Protein AF-A0A834F8J8-F1 (afdb_monomer)

Foldseek 3Di:
DDDDDDDDDDDDDDDDDDDDDDDDDDDDDPPPVVVVVVVPPDDPPPPDPQDLVNVLVVLLVVLLVLLVVLLVVLVVLCVVVVPDPQDDDDDDALQALQSLLQVLLVLLLLLDDPPDPSSVVSSVSSVVSSVSSVVSCVSLVHDHDDRDDRDPDDDPDVVVSVSNSSSNSNVVSVSCNVVSVRHNDD

Structure (mmCIF, N/CA/C/O backbone):
data_AF-A0A834F8J8-F1
#
_entry.id   AF-A0A834F8J8-F1
#
loop_
_atom_site.group_PDB
_atom_site.id
_atom_site.type_symbol
_atom_site.label_atom_id
_atom_site.label_alt_id
_atom_site.label_comp_id
_atom_site.label_asym_id
_atom_site.label_entity_id
_atom_site.label_seq_id
_atom_site.pdbx_PDB_ins_code
_atom_site.Cartn_x
_atom_site.Cartn_y
_atom_site.Cartn_z
_atom_site.occupancy
_atom_site.B_iso_or_equiv
_atom_site.auth_seq_id
_atom_site.auth_comp_id
_atom_site.auth_asym_id
_atom_site.auth_atom_id
_atom_site.pdbx_PDB_model_num
ATOM 1 N N . MET A 1 1 ? 32.643 17.418 -18.764 1.00 41.38 1 MET A N 1
ATOM 2 C CA . MET A 1 1 ? 33.811 17.772 -17.926 1.00 41.38 1 MET A CA 1
ATOM 3 C C . MET A 1 1 ? 33.550 19.134 -17.304 1.00 41.38 1 MET A C 1
ATOM 5 O O . MET A 1 1 ? 33.048 19.992 -18.016 1.00 41.38 1 MET A O 1
ATOM 9 N N . ASN A 1 2 ? 33.903 19.286 -16.020 1.00 36.97 2 ASN A N 1
ATOM 10 C CA . ASN A 1 2 ? 33.806 20.484 -15.159 1.00 36.97 2 ASN A CA 1
ATOM 11 C C . ASN A 1 2 ? 32.378 20.761 -14.628 1.00 36.97 2 ASN A C 1
ATOM 13 O O . ASN A 1 2 ? 31.442 20.817 -15.408 1.00 36.97 2 ASN A O 1
ATOM 17 N N . GLY A 1 3 ? 32.102 20.930 -13.333 1.00 32.84 3 GLY A N 1
ATOM 18 C CA . GLY A 1 3 ? 32.946 20.940 -12.143 1.00 32.84 3 GLY A CA 1
ATOM 19 C C . GLY A 1 3 ? 32.075 20.920 -10.875 1.00 32.84 3 GLY A C 1
ATOM 20 O O . GLY A 1 3 ? 30.973 21.467 -10.861 1.00 32.84 3 GLY A O 1
ATOM 21 N N . CYS A 1 4 ? 32.563 20.275 -9.813 1.00 33.56 4 CYS A N 1
ATOM 22 C CA . CYS A 1 4 ? 31.960 20.335 -8.483 1.00 33.56 4 CYS A CA 1
ATOM 23 C C . CYS A 1 4 ? 32.336 21.666 -7.819 1.00 33.56 4 CYS A C 1
ATOM 25 O O . CYS A 1 4 ? 33.507 21.914 -7.541 1.00 33.56 4 CYS A O 1
ATOM 27 N N . ARG A 1 5 ? 31.342 22.515 -7.546 1.00 35.97 5 ARG A N 1
ATOM 28 C CA . ARG A 1 5 ? 31.485 23.700 -6.695 1.00 35.97 5 ARG A CA 1
ATOM 29 C C . ARG A 1 5 ? 31.091 23.301 -5.272 1.00 35.97 5 ARG A C 1
ATOM 31 O O . ARG A 1 5 ? 29.907 23.189 -4.976 1.00 35.97 5 ARG A O 1
ATOM 38 N N . SER A 1 6 ? 32.078 23.037 -4.418 1.00 38.62 6 SER A N 1
ATOM 39 C CA . SER A 1 6 ? 31.850 22.822 -2.985 1.00 38.62 6 SER A CA 1
ATOM 40 C C . SER A 1 6 ? 31.696 24.178 -2.301 1.00 38.62 6 SER A C 1
ATOM 42 O O . SER A 1 6 ? 32.585 25.023 -2.397 1.00 38.62 6 SER A O 1
ATOM 44 N N . ASN A 1 7 ? 30.555 24.392 -1.650 1.00 34.28 7 ASN A N 1
ATOM 45 C CA . ASN A 1 7 ? 30.292 25.553 -0.810 1.00 34.28 7 ASN A CA 1
ATOM 46 C C . ASN A 1 7 ? 30.616 25.157 0.636 1.00 34.28 7 ASN A C 1
ATOM 48 O O . ASN A 1 7 ? 29.947 24.289 1.192 1.00 34.28 7 ASN A O 1
ATOM 52 N N . SER A 1 8 ? 31.650 25.759 1.221 1.00 38.97 8 SER A N 1
ATOM 53 C CA . SER A 1 8 ? 32.094 25.472 2.587 1.00 38.97 8 SER A CA 1
ATOM 54 C C . SER A 1 8 ? 32.231 26.782 3.359 1.00 38.97 8 SER A C 1
ATOM 56 O O . SER A 1 8 ? 33.264 27.437 3.271 1.00 38.97 8 SER A O 1
ATOM 58 N N . GLN A 1 9 ? 31.206 27.162 4.124 1.00 33.72 9 GLN A N 1
ATOM 59 C CA . GLN A 1 9 ? 31.333 28.128 5.221 1.00 33.72 9 GLN A CA 1
ATOM 60 C C . GLN A 1 9 ? 30.439 27.706 6.398 1.00 33.72 9 GLN A C 1
ATOM 62 O O . GLN A 1 9 ? 29.239 27.948 6.414 1.00 33.72 9 GLN A O 1
ATOM 67 N N . GLY A 1 10 ? 31.067 27.077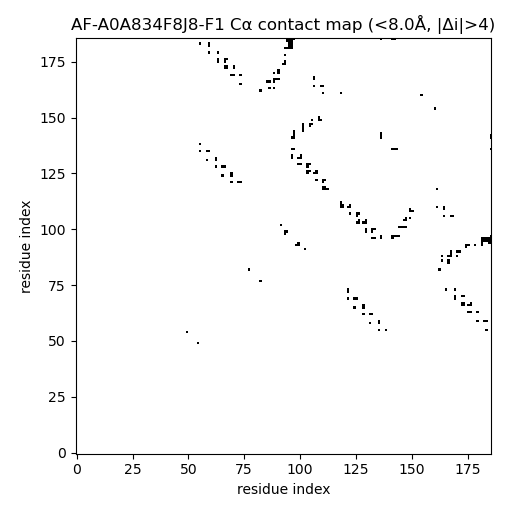 7.389 1.00 33.47 10 GLY A N 1
ATOM 68 C CA . GLY A 1 10 ? 30.689 27.095 8.803 1.00 33.47 10 GLY A CA 1
ATOM 69 C C . GLY A 1 10 ? 32.020 27.196 9.548 1.00 33.47 10 GLY A C 1
ATOM 70 O O . GLY A 1 10 ? 32.865 26.321 9.401 1.00 33.47 10 GLY A O 1
ATOM 71 N N . LEU A 1 11 ? 32.416 28.388 9.991 1.00 32.25 11 LEU A N 1
ATOM 72 C CA . LEU A 1 11 ? 32.152 28.927 11.326 1.00 32.25 11 LEU A CA 1
ATOM 73 C C . LEU A 1 11 ? 32.458 27.902 12.423 1.00 32.25 11 LEU A C 1
ATOM 75 O O . LEU A 1 11 ? 31.640 27.028 12.679 1.00 32.25 11 LEU A O 1
ATOM 79 N N . LEU A 1 12 ? 33.617 28.059 13.066 1.00 38.62 12 LEU A N 1
ATOM 80 C CA . LEU A 1 12 ? 33.772 28.058 14.522 1.00 38.62 12 LEU A CA 1
ATOM 81 C C . LEU A 1 12 ? 35.173 28.586 14.871 1.00 38.62 12 LEU A C 1
ATOM 83 O O . LEU A 1 12 ? 36.193 28.057 14.432 1.00 38.62 12 LEU A O 1
ATOM 87 N N . GLU A 1 13 ? 35.184 29.680 15.632 1.00 33.41 13 GLU A N 1
ATOM 88 C CA . GLU A 1 13 ? 36.352 30.236 16.307 1.00 33.41 13 GLU A CA 1
ATOM 89 C C . GLU A 1 13 ? 36.924 29.248 17.334 1.00 33.41 13 GLU A C 1
ATOM 91 O O . GLU A 1 13 ? 36.186 28.524 18.001 1.00 33.41 13 GLU A O 1
ATOM 96 N N . GLY A 1 14 ? 38.246 29.280 17.517 1.00 34.41 14 GLY A N 1
ATOM 97 C CA . GLY A 1 14 ? 38.959 28.442 18.481 1.00 34.41 14 GLY A CA 1
ATOM 98 C C . GLY A 1 14 ? 40.339 29.003 18.813 1.00 34.41 14 GLY A C 1
ATOM 99 O O . GLY A 1 14 ? 41.351 28.601 18.257 1.00 34.41 14 GLY A O 1
ATOM 100 N N . LYS A 1 15 ? 40.335 29.979 19.714 1.00 31.88 15 LYS A N 1
ATOM 101 C CA . LYS A 1 15 ? 41.434 30.729 20.341 1.00 31.88 15 LYS A CA 1
ATOM 102 C C . LYS A 1 15 ? 42.474 29.834 21.059 1.00 31.88 15 LYS A C 1
ATOM 104 O O . LYS A 1 15 ? 42.073 29.040 21.900 1.00 31.88 15 LYS A O 1
ATOM 109 N N . LYS A 1 16 ? 43.780 30.078 20.849 1.00 35.44 16 LYS A N 1
ATOM 110 C CA . LYS A 1 16 ? 44.797 30.511 21.854 1.00 35.44 16 LYS A CA 1
ATOM 111 C C . LYS A 1 16 ? 46.228 30.018 21.568 1.00 35.44 16 LYS A C 1
ATOM 113 O O . LYS A 1 16 ? 46.485 28.827 21.507 1.00 35.44 16 LYS A O 1
ATOM 118 N N . GLU A 1 17 ? 47.106 31.022 21.506 1.00 32.53 17 GLU A N 1
ATOM 119 C CA . GLU A 1 17 ? 48.420 31.178 22.157 1.00 32.53 17 GLU A CA 1
ATOM 120 C C . GLU A 1 17 ? 49.472 30.064 22.084 1.00 32.53 17 GLU A C 1
ATOM 122 O O . GLU A 1 17 ? 49.287 28.938 22.531 1.00 32.53 17 GLU A O 1
ATOM 127 N N . GLY A 1 18 ? 50.642 30.458 21.572 1.00 34.44 18 GLY A N 1
ATOM 128 C CA . GLY A 1 18 ? 51.819 29.614 21.448 1.00 34.44 18 GLY A CA 1
ATOM 129 C C . GLY A 1 18 ? 52.683 29.526 22.700 1.00 34.44 18 GLY A C 1
ATOM 130 O O . GLY A 1 18 ? 52.410 30.169 23.712 1.00 34.44 18 GLY A O 1
ATOM 131 N N . LYS A 1 19 ? 53.764 28.748 22.569 1.00 33.03 19 LYS A N 1
ATOM 132 C CA . LYS A 1 19 ? 55.043 28.908 23.271 1.00 33.03 19 LYS A CA 1
ATOM 133 C C . LYS A 1 19 ? 56.101 27.928 22.740 1.00 33.03 19 LYS A C 1
ATOM 135 O O . LYS A 1 19 ? 55.809 26.771 22.467 1.00 33.03 19 LYS A O 1
ATOM 140 N N . ASP A 1 20 ? 57.311 28.475 22.642 1.00 32.84 20 ASP A N 1
ATOM 141 C CA . ASP A 1 20 ? 58.629 27.873 22.880 1.00 32.84 20 ASP A CA 1
ATOM 142 C C . ASP A 1 20 ? 59.293 26.930 21.853 1.00 32.84 20 ASP A C 1
ATOM 144 O O . ASP A 1 20 ? 59.173 25.712 21.836 1.00 32.84 20 ASP A O 1
ATOM 148 N N . ALA A 1 21 ? 60.088 27.598 21.012 1.00 35.81 21 ALA A N 1
ATOM 149 C CA . ALA A 1 21 ? 61.495 27.371 20.671 1.00 35.81 21 ALA A CA 1
ATOM 150 C C . ALA A 1 21 ? 62.234 26.062 21.061 1.00 35.81 21 ALA A C 1
ATOM 152 O O . ALA A 1 21 ? 62.458 25.768 22.228 1.00 35.81 21 ALA A O 1
ATOM 153 N N . ARG A 1 22 ? 62.873 25.518 20.008 1.00 33.97 22 ARG A N 1
ATOM 154 C CA . ARG A 1 22 ? 64.249 24.971 19.896 1.00 33.97 22 ARG A CA 1
ATOM 155 C C . ARG A 1 22 ? 64.621 23.710 20.687 1.00 33.97 22 ARG A C 1
ATOM 157 O O . ARG A 1 22 ? 64.835 23.790 21.882 1.00 33.97 22 ARG A O 1
ATOM 164 N N . PHE A 1 23 ? 65.001 22.653 19.958 1.00 35.34 23 PHE A N 1
ATOM 165 C CA . PHE A 1 23 ? 66.260 21.928 20.202 1.00 35.34 23 PHE A CA 1
ATOM 166 C C . PHE A 1 23 ? 66.814 21.322 18.897 1.00 35.34 23 PHE A C 1
ATOM 168 O O . PHE A 1 23 ? 66.074 20.754 18.097 1.00 35.34 23 PHE A O 1
ATOM 175 N N . LEU A 1 24 ? 68.119 21.521 18.679 1.00 36.72 24 LEU A N 1
ATOM 176 C CA . LEU A 1 24 ? 68.923 20.952 17.595 1.00 36.72 24 LEU A CA 1
ATOM 177 C C . LEU A 1 24 ? 69.015 19.423 17.717 1.00 36.72 24 LEU A C 1
ATOM 179 O O . LEU A 1 24 ? 69.163 18.907 18.821 1.00 36.72 24 LEU A O 1
ATOM 183 N N . GLY A 1 25 ? 69.090 18.730 16.579 1.00 33.78 25 GLY A N 1
ATOM 184 C CA . GLY A 1 25 ? 69.546 17.343 16.524 1.00 33.78 25 GLY A CA 1
ATOM 185 C C . GLY A 1 25 ? 69.626 16.810 15.095 1.00 33.78 25 GLY A C 1
ATOM 186 O O . GLY A 1 25 ? 68.601 16.507 14.495 1.00 33.78 25 GLY A O 1
ATOM 187 N N . SER A 1 26 ? 70.854 16.718 14.574 1.00 36.03 26 SER A N 1
ATOM 188 C CA . SER A 1 26 ? 71.302 15.803 13.504 1.00 36.03 26 SER A CA 1
ATOM 189 C C . SER A 1 26 ? 70.575 14.447 13.631 1.00 36.03 26 SER A C 1
ATOM 191 O O . SER A 1 26 ? 70.354 13.992 14.743 1.00 36.03 26 SER A O 1
ATOM 193 N N . GLU A 1 27 ? 70.151 13.709 12.611 1.00 42.12 27 GL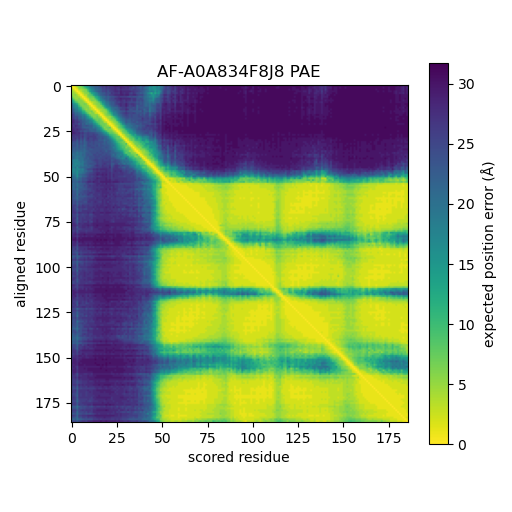U A N 1
ATOM 194 C CA . GLU A 1 27 ? 70.894 13.300 11.432 1.00 42.12 27 GLU A CA 1
ATOM 195 C C . GLU A 1 27 ? 69.934 12.458 10.567 1.00 42.12 27 GLU A C 1
ATOM 197 O O . GLU A 1 27 ? 69.200 11.615 11.080 1.00 42.12 27 GLU A O 1
ATOM 202 N N . LYS A 1 28 ? 69.911 12.730 9.259 1.00 52.12 28 LYS A N 1
ATOM 203 C CA . LYS A 1 28 ? 69.567 11.828 8.143 1.00 52.12 28 LYS A CA 1
ATOM 204 C C . LYS A 1 28 ? 68.853 10.512 8.520 1.00 52.12 28 LYS A C 1
ATOM 206 O O . LYS A 1 28 ? 69.531 9.524 8.746 1.00 52.12 28 LYS A O 1
ATOM 211 N N . ASN A 1 29 ? 67.515 10.485 8.520 1.00 49.78 29 ASN A N 1
ATOM 212 C CA . ASN A 1 29 ? 66.692 9.298 8.173 1.00 49.78 29 ASN A CA 1
ATOM 213 C C . ASN A 1 29 ? 65.171 9.590 8.149 1.00 49.78 29 ASN A C 1
ATOM 215 O O . ASN A 1 29 ? 64.340 8.713 8.362 1.00 49.78 29 ASN A O 1
ATOM 219 N N . GLY A 1 30 ? 64.775 10.833 7.861 1.00 43.94 30 GLY A N 1
ATOM 220 C CA . GLY A 1 30 ? 63.371 11.272 7.887 1.00 43.94 30 GLY A CA 1
ATOM 221 C C . GLY A 1 30 ? 62.646 11.259 6.538 1.00 43.94 30 GLY A C 1
ATOM 222 O O . GLY A 1 30 ? 61.586 11.867 6.432 1.00 43.94 30 GLY A O 1
ATOM 223 N N . MET A 1 31 ? 63.209 10.645 5.490 1.00 49.22 31 MET A N 1
ATOM 224 C CA . MET A 1 31 ? 62.650 10.764 4.130 1.00 49.22 31 MET A CA 1
ATOM 225 C C . MET A 1 31 ? 61.823 9.553 3.674 1.00 49.22 31 MET A C 1
ATOM 227 O O . MET A 1 31 ? 61.073 9.660 2.711 1.00 49.22 31 MET A O 1
ATOM 231 N N . LEU A 1 32 ? 61.912 8.415 4.371 1.00 47.88 32 LEU A N 1
ATOM 232 C CA . LEU A 1 32 ? 61.160 7.203 4.014 1.00 47.88 32 LEU A CA 1
ATOM 233 C C . LEU A 1 32 ? 59.817 7.073 4.750 1.00 47.88 32 LEU A C 1
ATOM 235 O O . LEU A 1 32 ? 58.891 6.469 4.218 1.00 47.88 32 LEU A O 1
ATOM 239 N N . LEU A 1 33 ? 59.670 7.673 5.938 1.00 46.00 33 LEU A N 1
ATOM 240 C CA . LEU A 1 33 ? 58.453 7.520 6.749 1.00 46.00 33 LEU A CA 1
ATOM 241 C C . LEU A 1 33 ? 57.304 8.450 6.314 1.00 46.00 33 LEU A C 1
ATOM 243 O O . LEU A 1 33 ? 56.135 8.144 6.532 1.00 46.00 33 LEU A O 1
ATOM 247 N N . THR A 1 34 ? 57.616 9.566 5.653 1.00 45.34 34 THR A N 1
ATOM 248 C CA . THR A 1 34 ? 56.629 10.546 5.171 1.00 45.34 34 THR A CA 1
ATOM 249 C C . THR A 1 34 ? 55.954 10.136 3.862 1.00 45.34 34 THR A C 1
ATOM 251 O O . THR A 1 34 ? 54.811 10.526 3.627 1.00 45.34 34 THR A O 1
ATOM 254 N N . LEU A 1 35 ? 56.593 9.297 3.035 1.00 48.28 35 LEU A N 1
ATOM 255 C CA . LEU A 1 35 ? 55.991 8.828 1.779 1.00 48.28 35 LEU A CA 1
ATOM 256 C C . LEU A 1 35 ? 54.873 7.794 1.999 1.00 48.28 35 LEU A C 1
ATOM 258 O O . LEU A 1 35 ? 53.897 7.760 1.248 1.00 48.28 35 LEU A O 1
ATOM 262 N N . VAL A 1 36 ? 54.983 6.970 3.045 1.00 51.62 36 VAL A N 1
ATOM 263 C CA . VAL A 1 36 ? 54.002 5.907 3.322 1.00 51.62 36 VAL A CA 1
ATOM 264 C C . VAL A 1 36 ? 52.685 6.488 3.857 1.00 51.62 36 VAL A C 1
ATOM 266 O O . VAL A 1 36 ? 51.615 5.980 3.529 1.00 51.62 36 VAL A O 1
ATOM 269 N N . TYR A 1 37 ? 52.725 7.606 4.590 1.00 48.72 37 TYR A N 1
ATOM 270 C CA . TYR A 1 37 ? 51.516 8.232 5.146 1.00 48.72 37 TYR A CA 1
ATOM 271 C C . TYR A 1 37 ? 50.716 9.038 4.107 1.00 48.72 37 TYR A C 1
ATOM 273 O O . TYR A 1 37 ? 49.487 9.078 4.154 1.00 48.72 37 TYR A O 1
ATOM 281 N N . ALA A 1 38 ? 51.394 9.629 3.118 1.00 49.12 38 ALA A N 1
ATOM 282 C CA . ALA A 1 38 ? 50.745 10.406 2.057 1.00 49.12 38 ALA A CA 1
ATOM 283 C C . ALA A 1 38 ? 49.943 9.542 1.064 1.00 49.12 38 ALA A C 1
ATOM 285 O O . ALA A 1 38 ? 49.073 10.055 0.363 1.00 49.12 38 ALA A O 1
ATOM 286 N N . SER A 1 39 ? 50.186 8.229 1.034 1.00 49.91 39 SER A N 1
ATOM 287 C CA . SER A 1 39 ? 49.486 7.300 0.135 1.00 49.91 39 SER A CA 1
ATOM 288 C C . SER A 1 39 ? 48.123 6.842 0.677 1.00 49.91 39 SER A C 1
ATOM 290 O O . SER A 1 39 ? 47.294 6.358 -0.087 1.00 49.91 39 SER A O 1
ATOM 292 N N . PHE A 1 40 ? 47.856 7.016 1.979 1.00 49.09 40 PHE A N 1
ATOM 293 C CA . PHE A 1 40 ? 46.617 6.549 2.620 1.00 49.09 40 PHE A CA 1
ATOM 294 C C . PHE A 1 40 ? 45.475 7.579 2.643 1.00 49.09 40 PHE A C 1
ATOM 296 O O . PHE A 1 40 ? 44.354 7.228 2.999 1.00 49.09 40 PHE A O 1
ATOM 303 N N . LEU A 1 41 ? 45.720 8.833 2.243 1.00 55.81 41 LEU A N 1
ATOM 304 C CA . LEU A 1 41 ? 44.716 9.909 2.304 1.00 55.81 41 LEU A CA 1
ATOM 305 C C . LEU A 1 41 ? 44.116 10.305 0.948 1.00 55.81 41 LEU A C 1
ATOM 307 O O . LEU A 1 41 ? 43.373 11.280 0.869 1.00 55.81 41 LEU A O 1
ATOM 311 N N . ALA A 1 42 ? 44.388 9.552 -0.117 1.00 55.78 42 ALA A N 1
ATOM 312 C CA . ALA A 1 42 ? 43.913 9.891 -1.454 1.00 55.78 42 ALA A CA 1
ATOM 313 C C . ALA A 1 42 ? 43.187 8.727 -2.135 1.00 55.78 42 ALA A C 1
ATOM 315 O O . ALA A 1 42 ? 43.584 8.267 -3.197 1.00 55.78 42 ALA A O 1
ATOM 316 N N . LEU A 1 43 ? 42.060 8.308 -1.561 1.00 51.97 43 LEU A N 1
ATOM 317 C CA . LEU A 1 43 ? 40.913 7.926 -2.381 1.00 51.97 43 LEU A CA 1
ATOM 318 C C . LEU A 1 43 ? 39.669 8.614 -1.813 1.00 51.97 43 LEU A C 1
ATOM 320 O O . LEU A 1 43 ? 39.054 8.089 -0.884 1.00 51.97 43 LEU A O 1
ATOM 324 N N . PRO A 1 44 ? 39.231 9.762 -2.365 1.00 55.09 44 PRO A N 1
ATOM 325 C CA . PRO A 1 44 ? 37.805 10.023 -2.371 1.00 55.09 44 PRO A CA 1
ATOM 326 C C . PRO A 1 44 ? 37.195 8.862 -3.155 1.00 55.09 44 PRO A C 1
ATOM 328 O O . PRO A 1 44 ? 37.402 8.743 -4.363 1.00 55.09 44 PRO A O 1
ATOM 331 N N . ALA A 1 45 ? 36.525 7.947 -2.456 1.00 51.78 45 ALA A N 1
ATOM 332 C CA . ALA A 1 45 ? 3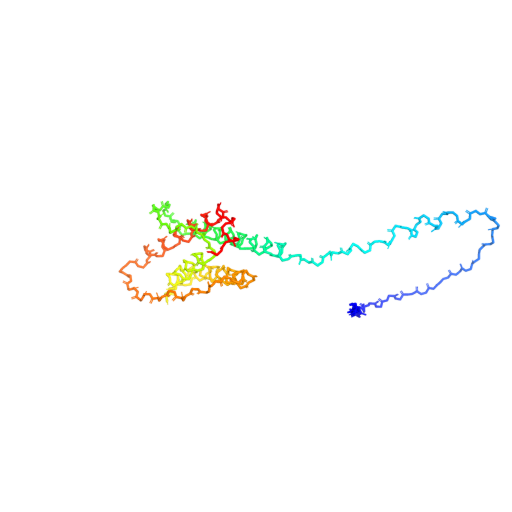5.698 6.944 -3.095 1.00 51.78 45 ALA A CA 1
ATOM 333 C C . ALA A 1 45 ? 34.674 7.705 -3.940 1.00 51.78 45 ALA A C 1
ATOM 335 O O . ALA A 1 45 ? 33.694 8.238 -3.424 1.00 51.78 45 ALA A O 1
ATOM 336 N N . CYS A 1 46 ? 34.959 7.832 -5.235 1.00 51.03 46 CYS A N 1
ATOM 337 C CA . CYS A 1 46 ? 34.019 8.329 -6.215 1.00 51.03 46 CYS A CA 1
ATOM 338 C C . CYS A 1 46 ? 32.833 7.373 -6.169 1.00 51.03 46 CYS A C 1
ATOM 340 O O . CYS A 1 46 ? 32.882 6.282 -6.737 1.00 51.03 46 CYS A O 1
ATOM 342 N N . THR A 1 47 ? 31.775 7.757 -5.462 1.00 60.88 47 THR A N 1
ATOM 343 C CA . THR A 1 47 ? 30.477 7.127 -5.626 1.00 60.88 47 THR A CA 1
ATOM 344 C C . THR A 1 47 ? 30.108 7.330 -7.088 1.00 60.88 47 THR A C 1
ATOM 346 O O . THR A 1 47 ? 29.856 8.446 -7.543 1.00 60.88 47 THR A O 1
ATOM 349 N N . SER A 1 48 ? 30.186 6.251 -7.869 1.00 63.22 48 SER A N 1
ATOM 350 C CA . SER A 1 48 ? 29.731 6.247 -9.255 1.00 63.22 48 SER A CA 1
ATOM 351 C C . SER A 1 48 ? 28.327 6.856 -9.309 1.00 63.22 48 SER A C 1
ATOM 353 O O . SER A 1 48 ? 27.533 6.556 -8.406 1.00 63.22 48 SER A O 1
ATOM 355 N N . PRO A 1 49 ? 27.986 7.660 -10.333 1.00 62.09 49 PRO A N 1
ATOM 356 C CA . PRO A 1 49 ? 26.628 8.160 -10.493 1.00 62.09 49 PRO A CA 1
ATOM 357 C C . PRO A 1 49 ? 25.655 6.989 -10.362 1.00 62.09 49 PRO A C 1
ATOM 359 O O . PRO A 1 49 ? 25.877 5.944 -10.980 1.00 62.09 49 PRO A O 1
ATOM 362 N N . ALA A 1 50 ? 24.624 7.131 -9.526 1.00 63.72 50 ALA A N 1
ATOM 363 C CA . ALA A 1 50 ? 23.645 6.071 -9.339 1.00 63.72 50 ALA A CA 1
ATOM 364 C C . ALA A 1 50 ? 23.088 5.679 -10.713 1.00 63.72 50 ALA A C 1
ATOM 366 O O . ALA A 1 50 ? 22.451 6.483 -11.396 1.00 63.72 50 ALA A O 1
ATOM 367 N N . THR A 1 51 ? 23.364 4.452 -11.150 1.00 78.94 51 THR A N 1
ATOM 368 C CA . THR A 1 51 ? 22.789 3.933 -12.386 1.00 78.94 51 THR A CA 1
ATOM 369 C C . THR A 1 51 ? 21.274 3.867 -12.224 1.00 78.94 51 THR A C 1
ATOM 371 O O . THR A 1 51 ? 20.761 3.620 -11.129 1.00 78.94 51 THR A O 1
ATOM 374 N N . LYS A 1 52 ? 20.528 4.070 -13.318 1.00 82.38 52 LYS A N 1
ATOM 375 C CA . LYS A 1 52 ? 19.053 4.041 -13.313 1.00 82.38 52 LYS A CA 1
ATOM 376 C C . LYS A 1 52 ? 18.494 2.797 -12.598 1.00 82.38 52 LYS A C 1
ATOM 378 O O . LYS A 1 52 ? 17.516 2.900 -11.865 1.00 82.38 52 LYS A O 1
ATOM 383 N N . GLY A 1 53 ? 19.156 1.645 -12.751 1.00 82.69 53 GLY A N 1
ATOM 384 C CA . GLY A 1 53 ? 18.808 0.403 -12.054 1.00 82.69 53 GLY A CA 1
ATOM 385 C C . GLY A 1 53 ? 18.937 0.484 -10.528 1.00 82.69 53 GLY A C 1
ATOM 386 O O . GLY A 1 53 ? 18.025 0.056 -9.823 1.00 82.69 53 GLY A O 1
ATOM 387 N N . ASN A 1 54 ? 20.008 1.091 -10.011 1.00 89.06 54 ASN A N 1
ATOM 388 C CA . ASN A 1 54 ? 20.205 1.269 -8.570 1.00 89.06 54 ASN A CA 1
ATOM 389 C C . ASN A 1 54 ? 19.131 2.192 -7.977 1.00 89.06 54 ASN A C 1
ATOM 391 O O . ASN A 1 54 ? 18.588 1.904 -6.913 1.00 89.06 54 ASN A O 1
ATOM 395 N N . VAL A 1 55 ? 18.755 3.256 -8.694 1.00 93.50 55 VAL A N 1
ATOM 396 C CA . VAL A 1 55 ? 17.671 4.160 -8.269 1.00 93.50 55 VAL A CA 1
ATOM 397 C C . VAL A 1 55 ? 16.329 3.423 -8.202 1.00 93.50 55 VAL A C 1
ATOM 399 O O . VAL A 1 55 ? 15.610 3.564 -7.215 1.00 93.50 55 VAL A O 1
ATOM 402 N N . ILE A 1 56 ? 16.005 2.593 -9.201 1.00 95.06 56 ILE A N 1
ATOM 403 C CA . ILE A 1 56 ? 14.782 1.770 -9.202 1.00 95.06 56 ILE A CA 1
ATOM 404 C C . ILE A 1 56 ? 14.758 0.828 -7.993 1.00 95.06 56 ILE A C 1
ATOM 406 O O . ILE A 1 56 ? 13.745 0.750 -7.302 1.00 95.06 56 ILE A O 1
ATOM 410 N N . GLN A 1 57 ? 15.865 0.140 -7.698 1.00 95.56 57 GLN A N 1
ATOM 411 C CA . GLN A 1 57 ? 15.936 -0.763 -6.544 1.00 95.56 57 GLN A CA 1
ATOM 412 C C . GLN A 1 57 ? 15.713 -0.031 -5.216 1.00 95.56 57 GLN A C 1
ATOM 414 O O . GLN A 1 57 ? 14.962 -0.521 -4.373 1.00 95.56 57 GLN A O 1
ATOM 419 N N . ILE A 1 58 ? 16.300 1.158 -5.054 1.00 96.00 58 ILE A N 1
ATOM 420 C CA . ILE A 1 58 ? 16.095 2.004 -3.871 1.00 96.00 58 ILE A CA 1
ATOM 421 C C . ILE A 1 58 ? 14.620 2.410 -3.743 1.00 96.00 58 ILE A C 1
ATOM 423 O O . ILE A 1 58 ? 14.046 2.314 -2.661 1.00 96.00 58 ILE A O 1
ATOM 427 N N . GLN A 1 59 ? 13.974 2.821 -4.838 1.00 97.12 59 GLN A N 1
ATOM 428 C CA . GLN A 1 59 ? 12.556 3.196 -4.816 1.00 97.12 59 GLN A CA 1
ATOM 429 C C . GLN A 1 59 ? 11.647 2.010 -4.470 1.00 97.12 59 GLN A C 1
ATOM 431 O O . GLN A 1 59 ? 10.756 2.151 -3.633 1.00 97.12 59 GLN A O 1
ATOM 436 N N . VAL A 1 60 ? 11.901 0.828 -5.042 1.00 97.62 60 VAL A N 1
ATOM 437 C CA . VAL A 1 60 ? 11.175 -0.405 -4.696 1.00 97.62 60 VAL A CA 1
ATOM 438 C C . VAL A 1 60 ? 11.331 -0.725 -3.210 1.00 97.62 60 VAL A C 1
ATOM 440 O O . VAL A 1 60 ? 10.338 -0.997 -2.538 1.00 97.62 60 VAL A O 1
ATOM 443 N N . HIS A 1 61 ? 12.553 -0.644 -2.675 1.00 97.56 61 HIS A N 1
ATOM 444 C CA . HIS A 1 61 ? 12.804 -0.861 -1.252 1.00 97.56 61 HIS A CA 1
ATOM 445 C C . HIS A 1 61 ? 12.017 0.126 -0.379 1.00 97.56 61 HIS A C 1
ATOM 447 O O . HIS A 1 61 ? 11.351 -0.287 0.567 1.00 97.56 61 HIS A O 1
ATOM 453 N N . ASN A 1 62 ? 12.012 1.411 -0.740 1.00 97.06 62 ASN A N 1
ATOM 454 C CA . ASN A 1 62 ? 11.275 2.444 -0.013 1.00 97.06 62 ASN A CA 1
ATOM 455 C C . ASN A 1 62 ? 9.755 2.211 -0.019 1.00 97.06 62 ASN A C 1
ATOM 457 O O . ASN A 1 62 ? 9.105 2.446 0.998 1.00 97.06 62 ASN A O 1
ATOM 461 N N . ILE A 1 63 ? 9.187 1.753 -1.141 1.00 98.12 63 ILE A N 1
ATOM 462 C CA . ILE A 1 63 ? 7.761 1.397 -1.243 1.00 98.12 63 ILE A CA 1
ATOM 463 C C . ILE A 1 63 ? 7.445 0.220 -0.316 1.00 98.12 63 ILE A C 1
ATOM 465 O O . ILE A 1 63 ? 6.499 0.288 0.464 1.00 98.12 63 ILE A O 1
ATOM 469 N N . VAL A 1 64 ? 8.252 -0.845 -0.368 1.00 98.00 64 VAL A N 1
ATOM 470 C CA . VAL A 1 64 ? 8.043 -2.041 0.460 1.00 98.00 64 VAL A CA 1
ATOM 471 C C . VAL A 1 64 ? 8.190 -1.723 1.949 1.00 98.00 64 VAL A C 1
ATOM 473 O O . VAL A 1 64 ? 7.377 -2.182 2.746 1.00 98.00 64 VAL A O 1
ATOM 476 N N . ASN A 1 65 ? 9.181 -0.914 2.323 1.00 97.81 65 ASN A N 1
ATOM 477 C CA . ASN A 1 65 ? 9.383 -0.505 3.709 1.00 97.81 65 ASN A CA 1
ATOM 478 C C . ASN A 1 65 ? 8.191 0.309 4.235 1.00 97.81 65 ASN A C 1
ATOM 480 O O . ASN A 1 65 ? 7.685 0.033 5.320 1.00 97.81 65 ASN A O 1
ATOM 484 N N . LEU A 1 66 ? 7.685 1.263 3.443 1.00 97.69 66 LEU A N 1
ATOM 485 C CA . LEU A 1 66 ? 6.489 2.013 3.821 1.00 97.69 66 LEU A CA 1
ATOM 486 C C . LEU A 1 66 ? 5.273 1.084 3.973 1.00 97.69 66 LEU A C 1
ATOM 488 O O . LEU A 1 66 ? 4.559 1.195 4.961 1.00 97.69 66 LEU A O 1
ATOM 492 N N . ALA A 1 67 ? 5.088 0.115 3.071 1.00 98.00 67 ALA A N 1
ATOM 493 C CA . ALA A 1 67 ? 4.005 -0.864 3.177 1.00 98.00 67 ALA A CA 1
ATOM 494 C C . ALA A 1 67 ? 4.086 -1.678 4.482 1.00 98.00 67 ALA A C 1
ATOM 496 O O . ALA A 1 67 ? 3.075 -1.877 5.153 1.00 98.00 67 ALA A O 1
ATOM 497 N N . GLN A 1 68 ? 5.287 -2.102 4.886 1.00 98.06 68 GLN A N 1
ATOM 498 C CA . GLN A 1 68 ? 5.506 -2.809 6.154 1.00 98.06 68 GLN A CA 1
ATOM 499 C C . GLN A 1 68 ? 5.234 -1.928 7.382 1.00 98.06 68 GLN A C 1
ATOM 501 O O . GLN A 1 68 ? 4.651 -2.400 8.365 1.00 98.06 68 GLN A O 1
ATOM 506 N N . MET A 1 69 ? 5.616 -0.649 7.334 1.00 96.81 69 MET A N 1
ATOM 507 C CA . MET A 1 69 ? 5.274 0.314 8.384 1.00 96.81 69 MET A CA 1
ATOM 508 C C . MET A 1 69 ? 3.754 0.470 8.509 1.00 96.81 69 MET A C 1
ATOM 510 O O . MET A 1 69 ? 3.224 0.373 9.614 1.00 96.81 69 MET A O 1
ATOM 514 N N . THR A 1 70 ? 3.040 0.601 7.390 1.00 96.69 70 THR A N 1
ATOM 515 C CA . THR A 1 70 ? 1.573 0.696 7.372 1.00 96.69 70 THR A CA 1
ATOM 516 C C . THR A 1 70 ? 0.902 -0.561 7.920 1.00 96.69 70 THR A C 1
ATOM 518 O O . THR A 1 70 ? -0.021 -0.456 8.724 1.00 96.69 70 THR A O 1
ATOM 521 N N . ILE A 1 71 ? 1.391 -1.759 7.575 1.00 96.69 71 ILE A N 1
ATOM 522 C CA . ILE A 1 71 ? 0.918 -3.017 8.181 1.00 96.69 71 ILE A CA 1
ATOM 523 C C . ILE A 1 71 ? 1.102 -2.980 9.705 1.00 96.69 71 ILE A C 1
ATOM 525 O O . ILE A 1 71 ? 0.208 -3.362 10.458 1.00 96.69 71 ILE A O 1
ATOM 529 N N . THR A 1 72 ? 2.241 -2.477 10.183 1.00 95.44 72 THR A N 1
ATOM 530 C CA . THR A 1 72 ? 2.511 -2.347 11.623 1.00 95.44 72 THR A CA 1
ATOM 531 C C . THR A 1 72 ? 1.544 -1.367 12.294 1.00 95.44 72 THR A C 1
ATOM 533 O O . THR A 1 72 ? 1.016 -1.666 13.369 1.00 95.44 72 THR A O 1
ATOM 536 N N . HIS A 1 73 ? 1.255 -0.229 11.655 1.00 93.50 73 HIS A N 1
ATOM 537 C CA . HIS A 1 73 ? 0.245 0.723 12.123 1.00 93.50 73 HIS A CA 1
ATOM 538 C C . HIS A 1 73 ? -1.146 0.084 12.198 1.00 93.50 73 HIS A C 1
ATOM 540 O O . HIS A 1 73 ? -1.821 0.216 13.219 1.00 93.50 73 HIS A O 1
ATOM 546 N N . ILE A 1 74 ? -1.544 -0.668 11.167 1.00 93.12 74 ILE A N 1
ATOM 547 C CA . ILE A 1 74 ? -2.818 -1.393 11.137 1.00 93.12 74 ILE A CA 1
ATOM 548 C C . ILE A 1 74 ? -2.895 -2.397 12.284 1.00 93.12 74 ILE A C 1
ATOM 550 O O . ILE A 1 74 ? -3.865 -2.391 13.035 1.00 93.12 74 ILE A O 1
ATOM 554 N N . ARG A 1 75 ? -1.871 -3.229 12.480 1.00 92.94 75 ARG A N 1
ATOM 555 C CA . ARG A 1 75 ? -1.862 -4.230 13.558 1.00 92.94 75 ARG A CA 1
ATOM 556 C C . ARG A 1 75 ? -1.965 -3.588 14.936 1.00 92.94 75 ARG A C 1
ATOM 558 O O . ARG A 1 75 ? -2.725 -4.065 15.774 1.00 92.94 75 ARG A O 1
ATOM 565 N N . LYS A 1 76 ? -1.269 -2.468 15.157 1.00 91.44 76 LYS A N 1
ATOM 566 C CA . LYS A 1 76 ? -1.402 -1.679 16.390 1.00 91.44 76 LYS A CA 1
ATOM 567 C C . LYS A 1 76 ? -2.838 -1.188 16.584 1.00 91.44 76 LYS A C 1
ATOM 569 O O . LYS A 1 76 ? -3.380 -1.337 17.678 1.00 91.44 76 LYS A O 1
ATOM 574 N N . LEU A 1 77 ? -3.454 -0.650 15.531 1.00 88.19 77 LEU A N 1
ATOM 575 C CA . LEU A 1 77 ? -4.836 -0.178 15.561 1.00 88.19 77 LEU A CA 1
ATOM 576 C C . LEU A 1 77 ? -5.821 -1.317 15.866 1.00 88.19 77 LEU A C 1
ATOM 578 O O . LEU A 1 77 ? -6.690 -1.161 16.717 1.00 88.19 77 LEU A O 1
ATOM 582 N N . ARG A 1 78 ? -5.655 -2.487 15.237 1.00 87.88 78 ARG A N 1
ATOM 583 C CA . ARG A 1 78 ? -6.497 -3.673 15.479 1.00 87.88 78 ARG A CA 1
ATOM 584 C C . ARG A 1 78 ? -6.472 -4.100 16.944 1.00 87.88 78 ARG A C 1
ATOM 586 O O . ARG A 1 78 ? -7.530 -4.364 17.508 1.00 87.88 78 ARG A O 1
ATOM 593 N N . THR A 1 79 ? -5.290 -4.114 17.563 1.00 88.25 79 THR A N 1
ATOM 594 C CA . THR A 1 79 ? -5.136 -4.427 18.992 1.00 88.25 79 THR A CA 1
ATOM 595 C C . THR A 1 79 ? -5.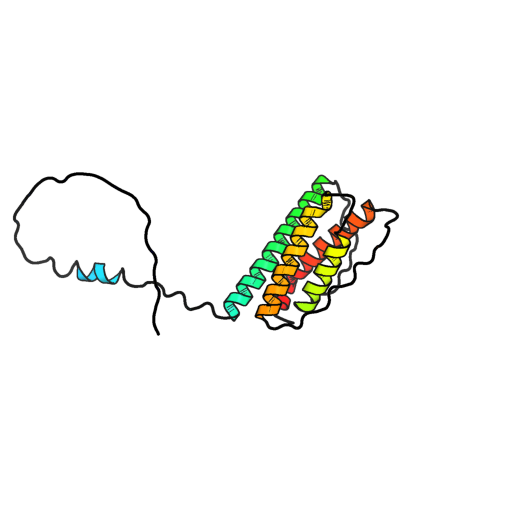824 -3.389 19.877 1.00 88.25 79 THR A C 1
ATOM 597 O O . THR A 1 79 ? -6.496 -3.757 20.835 1.00 88.25 79 THR A O 1
ATOM 600 N N . GLN A 1 80 ? -5.697 -2.098 19.553 1.00 86.75 80 GLN A N 1
ATOM 601 C CA . GLN A 1 80 ? -6.352 -1.016 20.302 1.00 86.75 80 GLN A CA 1
ATOM 602 C C . GLN A 1 80 ? -7.881 -1.069 20.202 1.00 86.75 80 GLN A C 1
ATOM 604 O O . GLN A 1 80 ? -8.569 -0.736 21.161 1.00 86.75 80 GLN A O 1
ATOM 609 N N . LEU A 1 81 ? -8.403 -1.501 19.054 1.00 82.88 81 LEU A N 1
ATOM 610 C CA . LEU A 1 81 ? -9.835 -1.589 18.776 1.00 82.88 81 LEU A CA 1
ATOM 611 C C . LEU A 1 81 ? -10.454 -2.948 19.131 1.00 82.88 81 LEU A C 1
ATOM 613 O O . LEU A 1 81 ? -11.640 -3.141 18.877 1.00 82.88 81 LEU A O 1
ATOM 617 N N . LEU A 1 82 ? -9.673 -3.890 19.678 1.00 83.69 82 LEU A N 1
ATOM 618 C CA . LEU A 1 82 ? -10.111 -5.262 19.974 1.00 83.69 82 LEU A CA 1
ATOM 619 C C . LEU A 1 82 ? -10.814 -5.930 18.777 1.00 83.69 82 LEU A C 1
ATOM 621 O O . LEU A 1 82 ? -11.807 -6.642 18.929 1.00 83.69 82 LEU A O 1
ATOM 625 N N . MET A 1 83 ? -10.311 -5.674 17.566 1.00 77.69 83 MET A N 1
ATOM 626 C CA . MET A 1 83 ? -10.916 -6.198 16.345 1.00 77.69 83 MET A CA 1
ATOM 627 C C . MET A 1 83 ? -10.852 -7.727 16.316 1.00 77.69 83 MET A C 1
ATOM 629 O O . MET A 1 83 ? -9.816 -8.324 16.612 1.00 77.69 83 MET A O 1
ATOM 633 N N . ALA A 1 84 ? -11.954 -8.350 15.896 1.00 72.38 84 ALA A N 1
ATOM 634 C CA . ALA A 1 84 ? -12.022 -9.786 15.659 1.00 72.38 84 ALA A CA 1
ATOM 635 C C . ALA A 1 84 ? -10.971 -10.246 14.616 1.00 72.38 84 ALA A C 1
ATOM 637 O O . ALA A 1 84 ? -10.460 -9.419 13.843 1.00 72.38 84 ALA A O 1
ATOM 638 N N . PRO A 1 85 ? -10.643 -11.556 14.574 1.00 67.00 85 PRO A N 1
ATOM 639 C CA . PRO A 1 85 ? -9.675 -12.108 13.631 1.00 67.00 85 PRO A CA 1
ATOM 640 C C . PRO A 1 85 ? -9.989 -11.739 12.173 1.00 67.00 85 PRO A C 1
ATOM 642 O O . PRO A 1 85 ? -11.146 -11.458 11.846 1.00 67.00 85 PRO A O 1
ATOM 645 N N . PRO A 1 86 ? -8.978 -11.739 11.283 1.00 65.44 86 PRO A N 1
ATOM 646 C CA . PRO A 1 86 ? -9.169 -11.363 9.890 1.00 65.44 86 PRO A CA 1
ATOM 647 C C . PRO A 1 86 ? -10.280 -12.192 9.239 1.00 65.44 86 PRO A C 1
ATOM 649 O O . PRO A 1 86 ? -10.250 -13.420 9.259 1.00 65.44 86 PRO A O 1
ATOM 652 N N . ILE A 1 87 ? -11.255 -11.496 8.658 1.00 73.62 87 ILE A N 1
ATOM 653 C CA . ILE A 1 87 ? -12.252 -12.088 7.763 1.00 73.62 87 ILE A CA 1
ATOM 654 C C . ILE A 1 87 ? -11.510 -12.565 6.507 1.00 73.62 87 ILE A C 1
ATOM 656 O O . ILE A 1 87 ? -10.479 -11.995 6.147 1.00 73.62 87 ILE A O 1
ATOM 660 N N . GLU A 1 88 ? -12.017 -13.588 5.825 1.00 77.50 88 GLU A N 1
ATOM 661 C CA . GLU A 1 88 ? -11.496 -13.963 4.513 1.00 77.50 88 GLU A CA 1
ATOM 662 C C . GLU A 1 88 ? -11.667 -12.782 3.540 1.00 77.50 88 GLU A C 1
ATOM 664 O O . GLU A 1 88 ? -12.782 -12.363 3.218 1.00 77.50 88 GLU A O 1
ATOM 669 N N . ILE A 1 89 ? -10.545 -12.189 3.124 1.00 86.94 89 ILE A N 1
ATOM 670 C CA . ILE A 1 89 ? -10.510 -11.055 2.202 1.00 86.94 89 ILE A CA 1
ATOM 671 C C . ILE A 1 89 ? -9.821 -11.485 0.917 1.00 86.94 89 ILE A C 1
ATOM 673 O O . ILE A 1 89 ? -8.707 -11.996 0.928 1.00 86.94 89 ILE A O 1
ATOM 677 N N . THR A 1 90 ? -10.458 -11.180 -0.207 1.00 88.00 90 THR A N 1
ATOM 678 C CA . THR A 1 90 ? -9.852 -11.290 -1.532 1.00 88.00 90 THR A CA 1
ATOM 679 C C . THR A 1 90 ? -9.443 -9.908 -2.025 1.00 88.00 90 THR A C 1
ATOM 681 O O . THR A 1 90 ? -10.275 -9.000 -2.092 1.00 88.00 90 THR A O 1
ATOM 684 N N . THR A 1 91 ? -8.183 -9.752 -2.422 1.00 92.38 91 THR A N 1
ATOM 685 C CA . THR A 1 91 ? -7.687 -8.560 -3.128 1.00 92.38 91 THR A CA 1
ATOM 686 C C . THR A 1 91 ? -7.246 -8.937 -4.541 1.00 92.38 91 THR A C 1
ATOM 688 O O . THR A 1 91 ? -6.834 -10.080 -4.755 1.00 92.38 91 THR A O 1
ATOM 691 N N . PRO A 1 92 ? -7.284 -8.013 -5.515 1.00 94.69 92 PRO A N 1
ATOM 692 C CA . PRO A 1 92 ? -6.763 -8.288 -6.845 1.00 94.69 92 PRO A CA 1
ATOM 693 C C . PRO A 1 92 ? -5.268 -8.647 -6.795 1.00 94.69 92 PRO A C 1
ATOM 695 O O . PRO A 1 92 ? -4.538 -8.173 -5.920 1.00 94.69 92 PRO A O 1
A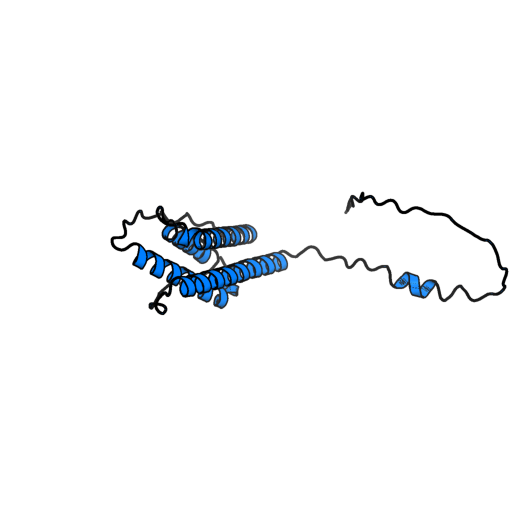TOM 698 N N . PRO A 1 93 ? -4.782 -9.471 -7.737 1.00 94.81 93 PRO A N 1
ATOM 699 C CA . PRO A 1 93 ? -3.382 -9.862 -7.773 1.00 94.81 93 PRO A CA 1
ATOM 700 C C . PRO A 1 93 ? -2.481 -8.688 -8.172 1.00 94.81 93 PRO A C 1
ATOM 702 O O . PRO A 1 93 ? -2.818 -7.897 -9.054 1.00 94.81 93 PRO A O 1
ATOM 705 N N . ILE A 1 94 ? -1.275 -8.649 -7.600 1.00 96.31 94 ILE A N 1
ATOM 706 C CA . ILE A 1 94 ? -0.208 -7.740 -8.030 1.00 96.31 94 ILE A CA 1
ATOM 707 C C . ILE A 1 94 ? 0.279 -8.197 -9.410 1.00 96.31 94 ILE A C 1
ATOM 709 O O . ILE A 1 94 ? 0.796 -9.312 -9.537 1.00 96.31 94 ILE A O 1
ATOM 713 N N . LYS A 1 95 ? 0.117 -7.365 -10.443 1.00 95.38 95 LYS A N 1
ATOM 714 C CA . LYS A 1 95 ? 0.586 -7.649 -11.816 1.00 95.38 95 LYS A CA 1
ATOM 715 C C . LYS A 1 95 ? 1.773 -6.774 -12.227 1.00 95.38 95 LYS A C 1
ATOM 717 O O . LYS A 1 95 ? 2.682 -7.266 -12.880 1.00 95.38 95 LYS A O 1
ATOM 722 N N . GLY A 1 96 ? 1.770 -5.522 -11.783 1.00 95.12 96 GLY A N 1
ATOM 723 C CA . GLY A 1 96 ? 2.745 -4.485 -12.120 1.00 95.12 96 GLY A CA 1
ATOM 724 C C . GLY A 1 96 ? 2.425 -3.167 -11.408 1.00 95.12 96 GLY A C 1
ATOM 725 O O . GLY A 1 96 ? 1.390 -3.055 -10.739 1.00 95.12 96 GLY A O 1
ATOM 726 N N . LEU A 1 97 ? 3.272 -2.151 -11.569 1.00 94.94 97 LEU A N 1
ATOM 727 C CA . LEU A 1 97 ? 3.119 -0.817 -10.971 1.00 94.94 97 LEU A CA 1
ATOM 728 C C . LEU A 1 97 ? 1.749 -0.196 -11.243 1.00 94.94 97 LEU A C 1
ATOM 730 O O . LEU A 1 97 ? 1.138 0.355 -10.328 1.00 94.94 97 LEU A O 1
ATOM 734 N N . SER A 1 98 ? 1.236 -0.331 -12.467 1.00 92.88 98 SER A N 1
ATOM 735 C CA . SER A 1 98 ? -0.069 0.222 -12.837 1.00 92.88 98 SER A CA 1
ATOM 736 C C . SER A 1 98 ? -1.203 -0.427 -12.039 1.00 92.88 98 SER A C 1
ATOM 738 O O . SER A 1 98 ? -2.040 0.280 -11.484 1.00 92.88 98 SER A O 1
ATOM 740 N N . SER A 1 99 ? -1.178 -1.759 -11.879 1.00 94.00 99 SER A N 1
ATOM 741 C CA . SER A 1 99 ? -2.157 -2.465 -11.034 1.00 94.00 99 SER A CA 1
ATOM 742 C C . SER A 1 99 ? -2.062 -2.057 -9.561 1.00 94.00 99 SER A C 1
ATOM 744 O O . SER A 1 99 ? -3.087 -1.931 -8.891 1.00 94.00 99 SER A O 1
ATOM 746 N N . VAL A 1 100 ? -0.843 -1.786 -9.075 1.00 96.56 100 VAL A N 1
ATOM 747 C CA . VAL A 1 100 ? -0.613 -1.323 -7.704 1.00 96.56 100 VAL A CA 1
ATOM 748 C C . VAL A 1 100 ? -1.194 0.068 -7.498 1.00 96.56 100 VAL A C 1
ATOM 750 O O . VAL A 1 100 ? -2.021 0.229 -6.606 1.00 96.56 100 VAL A O 1
ATOM 753 N N . SER A 1 101 ? -0.837 1.041 -8.340 1.00 95.38 101 SER A N 1
ATOM 754 C CA . SER A 1 101 ? -1.359 2.411 -8.231 1.00 95.38 101 SER A CA 1
ATOM 755 C C . SER A 1 101 ? -2.884 2.446 -8.327 1.00 95.38 101 SER A C 1
ATOM 757 O O . SER A 1 101 ? -3.543 3.095 -7.519 1.00 95.38 101 SER A O 1
ATOM 759 N N . HIS A 1 102 ? -3.471 1.702 -9.269 1.00 94.94 102 HIS A N 1
ATOM 760 C CA . HIS A 1 102 ? -4.922 1.659 -9.429 1.00 94.94 102 HIS A CA 1
ATOM 761 C C . HIS A 1 102 ? -5.632 1.166 -8.167 1.00 94.94 102 HIS A C 1
ATOM 763 O O . HIS A 1 102 ? -6.590 1.789 -7.710 1.00 94.94 102 HIS A O 1
ATOM 769 N N . TYR A 1 103 ? -5.164 0.061 -7.582 1.00 96.12 103 TYR A N 1
ATOM 770 C CA . TYR A 1 103 ? -5.812 -0.480 -6.393 1.00 96.12 103 TYR A CA 1
ATOM 771 C C . TYR A 1 103 ? -5.530 0.348 -5.134 1.00 96.12 103 TYR A C 1
ATOM 773 O O . TYR A 1 103 ? -6.426 0.498 -4.312 1.00 96.12 103 TYR A O 1
ATOM 781 N N . LEU A 1 104 ? -4.350 0.968 -5.003 1.00 96.50 104 LEU A N 1
ATOM 782 C CA . LEU A 1 104 ? -4.084 1.912 -3.909 1.00 96.50 104 LEU A CA 1
ATOM 783 C C . LEU A 1 104 ? -5.021 3.124 -3.966 1.00 96.50 104 LEU A C 1
ATOM 785 O O . LEU A 1 104 ? -5.553 3.518 -2.936 1.00 96.50 104 LEU A O 1
ATOM 789 N N . LYS A 1 105 ? -5.304 3.665 -5.157 1.00 95.06 105 LYS A N 1
ATOM 790 C CA . LYS A 1 105 ? -6.295 4.744 -5.326 1.00 95.06 105 LYS A CA 1
ATOM 791 C C . LYS A 1 105 ? -7.713 4.304 -4.972 1.00 95.06 105 LYS A C 1
ATOM 793 O O . LYS A 1 105 ? -8.477 5.089 -4.422 1.00 95.06 105 LYS A O 1
ATOM 798 N N . HIS A 1 106 ? -8.071 3.063 -5.293 1.00 94.12 106 HIS A N 1
ATOM 799 C CA . HIS A 1 106 ? -9.353 2.494 -4.883 1.00 94.12 106 HIS A CA 1
ATOM 800 C C . HIS A 1 106 ? -9.446 2.373 -3.353 1.00 94.12 106 HIS A C 1
ATOM 802 O O . HIS A 1 106 ? -10.435 2.814 -2.776 1.00 94.12 106 HIS A O 1
ATOM 808 N N . LEU A 1 107 ? -8.399 1.865 -2.695 1.00 94.19 107 LEU A N 1
ATOM 809 C CA . LEU A 1 107 ? -8.329 1.796 -1.233 1.00 94.19 107 LEU A CA 1
ATOM 810 C C . LEU A 1 107 ? -8.354 3.189 -0.587 1.00 94.19 107 LEU A C 1
ATOM 812 O O . LEU A 1 107 ? -9.047 3.366 0.405 1.00 94.19 107 LEU A O 1
ATOM 816 N N . ASP A 1 108 ? -7.659 4.181 -1.153 1.00 93.62 108 ASP A N 1
ATOM 817 C CA . ASP A 1 108 ? -7.707 5.576 -0.685 1.00 93.62 108 ASP A CA 1
ATOM 818 C C . ASP A 1 108 ? -9.140 6.124 -0.705 1.00 93.62 108 ASP A C 1
ATOM 820 O O . ASP A 1 108 ? -9.580 6.727 0.270 1.00 93.62 108 ASP A O 1
ATOM 824 N N . ASN A 1 109 ? -9.899 5.849 -1.771 1.00 90.62 109 ASN A N 1
ATOM 825 C CA . ASN A 1 109 ? -11.307 6.236 -1.852 1.00 90.62 109 ASN A CA 1
ATOM 826 C C . ASN A 1 109 ? -12.167 5.508 -0.794 1.00 90.62 109 ASN A C 1
ATOM 828 O O . ASN A 1 109 ? -13.039 6.133 -0.203 1.00 90.62 109 ASN A O 1
ATOM 832 N N . GLU A 1 110 ? -11.935 4.215 -0.528 1.00 89.00 110 GLU A N 1
ATOM 833 C CA . GLU A 1 110 ? -12.666 3.480 0.525 1.00 89.00 110 GLU A CA 1
ATOM 834 C C . GLU A 1 110 ? -12.294 3.942 1.947 1.00 89.00 110 GLU A C 1
ATOM 836 O O . GLU A 1 110 ? -13.100 3.818 2.871 1.00 89.00 110 GLU A O 1
ATOM 841 N N . LEU A 1 111 ? -11.075 4.453 2.139 1.00 89.44 111 LEU A N 1
ATOM 842 C CA . LEU A 1 111 ? -10.579 4.967 3.418 1.00 89.44 111 LEU A CA 1
ATOM 843 C C . LEU A 1 111 ? -11.063 6.390 3.720 1.00 89.44 111 LEU A C 1
ATOM 845 O O . LEU A 1 111 ? -11.006 6.803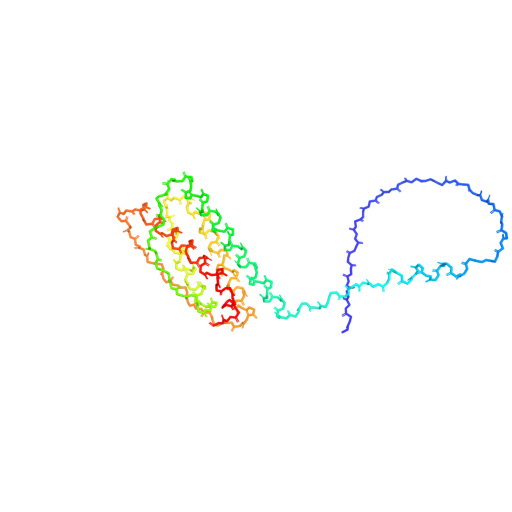 4.879 1.00 89.44 111 LEU A O 1
ATOM 849 N N . GLN A 1 112 ? -11.553 7.124 2.715 1.00 85.00 112 GLN A N 1
ATOM 850 C CA . GLN A 1 112 ? -12.159 8.439 2.907 1.00 85.00 112 GLN A CA 1
ATOM 851 C C . GLN A 1 112 ? -13.443 8.305 3.731 1.00 85.00 112 GLN A C 1
ATOM 853 O O . GLN A 1 112 ? -14.523 8.019 3.216 1.00 85.00 112 GLN A O 1
ATOM 858 N N . SER A 1 113 ? -13.325 8.538 5.036 1.00 69.06 113 SER A N 1
ATOM 859 C CA . SER A 1 113 ? -14.466 8.662 5.935 1.00 69.06 113 SER A CA 1
ATOM 860 C C . SER A 1 113 ? -14.691 10.131 6.288 1.00 69.06 113 SER A C 1
ATOM 862 O O . SER A 1 113 ? -13.779 10.767 6.815 1.00 69.06 113 SER A O 1
ATOM 864 N N . PRO A 1 114 ? -15.900 10.679 6.079 1.00 60.41 114 PRO A N 1
ATOM 865 C CA . PRO A 1 114 ? -16.232 12.023 6.540 1.00 60.41 114 PRO A CA 1
ATOM 866 C C . PRO A 1 114 ? -16.484 12.097 8.056 1.00 60.41 114 PRO A C 1
ATOM 868 O O . PRO A 1 114 ? -16.748 13.181 8.565 1.00 60.41 114 PRO A O 1
ATOM 871 N N . VAL A 1 115 ? -16.467 10.966 8.775 1.00 56.25 115 VAL A N 1
ATOM 872 C CA . VAL A 1 115 ? -16.996 10.880 10.148 1.00 56.25 115 VAL A CA 1
ATOM 873 C C . VAL A 1 115 ? -15.919 10.555 11.185 1.00 56.25 115 VAL A C 1
ATOM 875 O O . VAL A 1 115 ? -16.130 10.811 12.367 1.00 56.25 115 VAL A O 1
ATOM 878 N N . THR A 1 116 ? -14.764 10.002 10.792 1.00 62.62 116 THR A N 1
ATOM 879 C CA . THR A 1 116 ? -13.789 9.494 11.774 1.00 62.62 116 THR A CA 1
ATOM 880 C C . THR A 1 116 ? -12.331 9.711 11.374 1.00 62.62 116 THR A C 1
ATOM 882 O O . THR A 1 116 ? -11.869 9.145 10.383 1.00 62.62 116 THR A O 1
ATOM 885 N N . ASP A 1 117 ? -11.564 10.369 12.248 1.00 76.94 117 ASP A N 1
ATOM 886 C CA . ASP A 1 117 ? -10.097 10.480 12.157 1.00 76.94 117 ASP A CA 1
ATOM 887 C C . ASP A 1 117 ? -9.374 9.135 12.341 1.00 76.94 117 ASP A C 1
ATOM 889 O O . ASP A 1 117 ? -8.176 9.028 12.083 1.00 76.94 117 ASP A O 1
ATOM 893 N N . LEU A 1 118 ? -10.091 8.087 12.756 1.00 77.56 118 LEU A N 1
ATOM 894 C CA . LEU A 1 118 ? -9.557 6.751 13.023 1.00 77.56 118 LEU A CA 1
ATOM 895 C C . LEU A 1 118 ? -8.752 6.173 11.848 1.00 77.56 118 LEU A C 1
ATOM 897 O O . LEU A 1 118 ? -7.737 5.510 12.053 1.00 77.56 118 LEU A O 1
ATOM 901 N N . LEU A 1 119 ? -9.206 6.431 10.618 1.00 84.56 119 LEU A N 1
ATOM 902 C CA . LEU A 1 119 ? -8.578 5.932 9.393 1.00 84.56 119 LEU A CA 1
ATOM 903 C C . LEU A 1 119 ? -7.605 6.928 8.759 1.00 84.56 119 LEU A C 1
ATOM 905 O O . LEU A 1 119 ? -6.914 6.559 7.813 1.00 84.56 119 LEU A O 1
ATOM 909 N N . SER A 1 120 ? -7.511 8.154 9.283 1.00 88.12 120 SER A N 1
ATOM 910 C CA . SER A 1 120 ? -6.722 9.238 8.681 1.00 88.12 120 SER A CA 1
ATOM 911 C C . SER A 1 120 ? -5.255 8.853 8.483 1.00 88.12 120 SER A C 1
ATOM 913 O O . SER A 1 120 ? -4.696 9.079 7.412 1.00 88.12 120 SER A O 1
ATOM 915 N N . GLN A 1 121 ? -4.646 8.187 9.471 1.00 90.69 121 GLN A N 1
ATOM 916 C CA . GLN A 1 121 ? -3.260 7.735 9.372 1.00 90.69 121 GLN A CA 1
ATOM 917 C C . GLN A 1 121 ? -3.083 6.652 8.300 1.00 90.69 121 GLN A C 1
ATOM 919 O O . GLN A 1 121 ? -2.133 6.708 7.526 1.00 90.69 121 GLN A O 1
ATOM 924 N N . ILE A 1 122 ? -3.999 5.680 8.222 1.00 92.75 122 ILE A N 1
ATOM 925 C CA . ILE A 1 122 ? -3.937 4.608 7.213 1.00 92.75 122 ILE A CA 1
ATOM 926 C C . ILE A 1 122 ? -4.159 5.196 5.817 1.00 92.75 122 ILE A C 1
ATOM 928 O O . ILE A 1 122 ? -3.465 4.825 4.874 1.00 92.75 122 ILE A O 1
ATOM 932 N N . GLN A 1 123 ? -5.088 6.140 5.682 1.00 94.06 123 GLN A N 1
ATOM 933 C CA . GLN A 1 123 ? -5.323 6.855 4.435 1.00 94.06 123 GLN A CA 1
ATOM 934 C C . GLN A 1 123 ? -4.079 7.634 3.999 1.00 94.06 123 GLN A C 1
ATOM 936 O O . GLN A 1 123 ? -3.657 7.514 2.852 1.00 94.06 123 GLN A O 1
ATOM 941 N N . ALA A 1 124 ? -3.453 8.387 4.907 1.00 94.06 124 ALA A N 1
ATOM 942 C CA . ALA A 1 124 ? -2.232 9.133 4.616 1.00 94.06 124 ALA A CA 1
ATOM 943 C C . ALA A 1 124 ? -1.090 8.205 4.173 1.00 94.06 124 ALA A C 1
ATOM 945 O O . ALA A 1 124 ? -0.394 8.490 3.195 1.00 94.06 124 ALA A O 1
ATOM 946 N N . ASP A 1 125 ? -0.939 7.065 4.847 1.00 95.50 125 ASP A N 1
ATOM 947 C CA . ASP A 1 125 ? 0.021 6.026 4.491 1.00 95.50 125 ASP A CA 1
ATOM 948 C C . ASP A 1 125 ? -0.246 5.459 3.079 1.00 95.50 125 ASP A C 1
ATOM 950 O O . ASP A 1 125 ? 0.674 5.376 2.262 1.00 95.50 125 ASP A O 1
ATOM 954 N N . VAL A 1 126 ? -1.502 5.124 2.754 1.00 96.81 126 VAL A N 1
ATOM 955 C CA . VAL A 1 126 ? -1.915 4.605 1.434 1.00 96.81 126 VAL A CA 1
ATOM 956 C C . VAL A 1 126 ? -1.734 5.651 0.329 1.00 96.81 126 VAL A C 1
ATOM 958 O O . VAL A 1 126 ? -1.194 5.335 -0.733 1.00 96.81 126 VAL A O 1
ATOM 961 N N . SER A 1 127 ? -2.104 6.904 0.585 1.00 96.25 127 SER A N 1
ATOM 962 C CA . SER A 1 127 ? -1.865 8.034 -0.320 1.00 96.25 127 SER A CA 1
ATOM 963 C C . SER A 1 127 ? -0.364 8.253 -0.575 1.00 96.25 127 SER A C 1
ATOM 965 O O . SER A 1 127 ? 0.062 8.449 -1.715 1.00 96.25 127 SER A O 1
ATOM 967 N N . SER A 1 128 ? 0.469 8.162 0.467 1.00 97.12 128 SER A N 1
ATOM 968 C CA . SER A 1 128 ? 1.931 8.263 0.357 1.00 97.12 128 SER A CA 1
ATOM 969 C C . SER A 1 128 ? 2.532 7.098 -0.440 1.00 97.12 128 SER A C 1
ATOM 971 O O . SER A 1 128 ? 3.419 7.302 -1.277 1.00 97.12 128 SER A O 1
ATOM 973 N N . LEU A 1 129 ? 2.016 5.880 -0.239 1.00 97.88 129 LEU A N 1
ATOM 974 C CA . LEU A 1 129 ? 2.375 4.707 -1.036 1.00 97.88 129 LEU A CA 1
ATOM 975 C C . LEU A 1 129 ? 2.052 4.910 -2.516 1.00 97.88 129 LEU A C 1
ATOM 977 O O . LEU A 1 129 ? 2.933 4.697 -3.350 1.00 97.88 129 LEU A O 1
ATOM 981 N N . ASP A 1 130 ? 0.841 5.363 -2.853 1.00 96.94 130 ASP A N 1
ATOM 982 C CA . ASP A 1 130 ? 0.467 5.637 -4.246 1.00 96.94 130 ASP A CA 1
ATOM 983 C C . ASP A 1 130 ? 1.375 6.709 -4.861 1.00 96.94 130 ASP A C 1
ATOM 985 O O . ASP A 1 130 ? 1.898 6.513 -5.956 1.00 96.94 130 ASP A O 1
ATOM 989 N N . GLY A 1 131 ? 1.675 7.790 -4.134 1.00 96.19 131 GLY A N 1
ATOM 990 C CA . GLY A 1 131 ? 2.610 8.821 -4.594 1.00 96.19 131 GLY A CA 1
ATOM 991 C C . GLY A 1 131 ? 4.002 8.269 -4.931 1.00 96.19 131 GLY A C 1
ATOM 992 O O . GLY A 1 131 ? 4.583 8.613 -5.965 1.00 96.19 131 GLY A O 1
ATOM 993 N N . LYS A 1 132 ? 4.535 7.355 -4.110 1.00 97.25 132 LYS A N 1
ATOM 994 C CA . LYS A 1 132 ? 5.819 6.686 -4.387 1.00 97.25 132 LYS A CA 1
ATOM 995 C C . LYS A 1 132 ? 5.733 5.736 -5.580 1.00 97.25 132 LYS A C 1
ATOM 997 O O . LYS A 1 132 ? 6.645 5.720 -6.404 1.00 97.25 132 LYS A O 1
ATOM 1002 N N . VAL A 1 133 ? 4.644 4.978 -5.699 1.00 97.06 133 VAL A N 1
ATOM 1003 C CA . VAL A 1 133 ? 4.398 4.078 -6.836 1.00 97.06 133 VAL A CA 1
ATOM 1004 C C . VAL A 1 133 ? 4.291 4.870 -8.140 1.00 97.06 133 VAL A C 1
ATOM 1006 O O . VAL A 1 133 ? 4.905 4.484 -9.131 1.00 97.06 133 VAL A O 1
ATOM 1009 N N . GLN A 1 134 ? 3.593 6.007 -8.142 1.00 95.69 134 GLN A N 1
ATOM 1010 C CA . GLN A 1 134 ? 3.512 6.901 -9.299 1.00 95.69 134 GLN A CA 1
ATOM 1011 C C . GLN A 1 134 ? 4.873 7.509 -9.652 1.00 95.69 134 GLN A C 1
ATOM 1013 O O . GLN A 1 134 ? 5.234 7.553 -10.825 1.00 95.69 134 GLN A O 1
ATOM 1018 N N . SER A 1 135 ? 5.656 7.933 -8.655 1.00 95.81 135 SER A N 1
ATOM 1019 C CA . SER A 1 135 ? 7.019 8.441 -8.866 1.00 95.81 135 SER A CA 1
ATOM 1020 C C . SER A 1 135 ? 7.927 7.389 -9.514 1.00 95.81 135 SER A C 1
ATOM 1022 O O . SER A 1 135 ? 8.622 7.675 -10.493 1.00 95.81 135 SER A O 1
ATOM 1024 N N . LEU A 1 136 ? 7.859 6.142 -9.038 1.00 96.81 136 LEU A N 1
ATOM 1025 C CA . LEU A 1 136 ? 8.565 5.021 -9.654 1.00 96.81 136 LEU A CA 1
ATOM 1026 C C . LEU A 1 136 ? 8.044 4.727 -11.071 1.00 96.81 136 LEU A C 1
ATOM 1028 O O . LEU A 1 136 ? 8.843 4.529 -11.984 1.00 96.81 136 LEU A O 1
ATOM 1032 N N . GLY A 1 137 ? 6.727 4.772 -11.279 1.00 95.50 137 GLY A N 1
ATOM 1033 C CA . GLY A 1 137 ? 6.108 4.651 -12.599 1.00 95.50 137 GLY A CA 1
ATOM 1034 C C . GLY A 1 137 ? 6.645 5.687 -13.588 1.00 95.50 137 GLY A C 1
ATOM 1035 O O . GLY A 1 137 ? 7.056 5.321 -14.686 1.00 95.50 137 GLY A O 1
ATOM 1036 N N . SER A 1 138 ? 6.748 6.952 -13.176 1.00 94.62 138 SER A N 1
ATOM 1037 C CA . SER A 1 138 ? 7.340 8.029 -13.978 1.00 94.62 138 SER A CA 1
ATOM 1038 C C . SER A 1 138 ? 8.818 7.778 -14.286 1.00 94.62 138 SER A C 1
ATOM 1040 O O . SER A 1 138 ? 9.238 7.920 -15.430 1.00 94.62 138 SER A O 1
ATOM 1042 N N . LEU A 1 139 ? 9.611 7.329 -13.305 1.00 94.94 139 LEU A N 1
ATOM 1043 C CA . LEU A 1 139 ? 11.022 6.962 -13.511 1.00 94.94 139 LEU A CA 1
ATOM 1044 C C . LEU A 1 139 ? 11.191 5.825 -14.541 1.00 94.94 139 LEU A C 1
ATOM 1046 O O . LEU A 1 139 ? 12.193 5.753 -15.268 1.00 94.94 139 LEU A O 1
ATOM 1050 N N . MET A 1 140 ? 10.212 4.925 -14.590 1.00 94.88 140 MET A N 1
ATOM 1051 C CA . MET A 1 140 ? 10.168 3.767 -15.478 1.00 94.88 140 MET A CA 1
ATOM 1052 C C . MET A 1 140 ? 9.437 4.025 -16.801 1.00 94.88 140 MET A C 1
ATOM 1054 O O . MET A 1 140 ? 9.452 3.149 -17.660 1.00 94.88 140 MET A O 1
ATOM 1058 N N . ASN A 1 141 ? 8.872 5.220 -17.003 1.00 94.25 141 ASN A N 1
ATOM 1059 C CA . ASN A 1 141 ? 8.017 5.567 -18.142 1.00 94.25 141 ASN A CA 1
ATOM 1060 C C . ASN A 1 141 ? 6.785 4.646 -18.291 1.00 94.25 141 ASN A C 1
ATOM 1062 O O . ASN A 1 141 ? 6.382 4.323 -19.408 1.00 94.25 141 ASN A O 1
ATOM 1066 N N . CYS A 1 142 ? 6.189 4.206 -17.179 1.00 93.56 142 CYS A N 1
ATOM 1067 C CA . CYS A 1 142 ? 4.946 3.437 -17.210 1.00 93.56 142 CYS A CA 1
ATOM 1068 C C . CYS A 1 142 ? 3.758 4.313 -17.653 1.00 93.56 142 CYS A C 1
ATOM 1070 O O . CYS A 1 142 ? 3.691 5.488 -17.278 1.00 93.56 142 CYS A O 1
ATOM 1072 N N . PRO A 1 143 ? 2.775 3.751 -18.380 1.00 88.44 143 PRO A N 1
ATOM 1073 C CA . PRO A 1 143 ? 1.548 4.466 -18.708 1.00 88.44 143 PRO A CA 1
ATOM 1074 C C . PRO A 1 143 ? 0.747 4.771 -17.437 1.00 88.44 143 PRO A C 1
ATOM 1076 O O . PRO A 1 143 ? 0.542 3.901 -16.580 1.00 88.44 143 PRO A O 1
ATOM 1079 N N . SER A 1 144 ? 0.276 6.014 -17.321 1.00 82.44 144 SER A N 1
ATOM 1080 C CA . SER A 1 144 ? -0.604 6.414 -16.228 1.00 82.44 144 SER A CA 1
ATOM 1081 C C . SER A 1 144 ? -2.000 5.833 -16.441 1.00 82.44 144 SER A C 1
ATOM 1083 O O . SER A 1 144 ? -2.536 5.822 -17.548 1.00 82.44 144 SER A O 1
ATOM 1085 N N . GLN A 1 145 ? -2.596 5.331 -15.362 1.00 82.00 145 GLN A N 1
ATOM 1086 C CA . GLN A 1 145 ? -3.995 4.921 -15.364 1.00 82.00 145 GLN A CA 1
ATOM 1087 C C . GLN A 1 145 ? -4.864 6.037 -14.781 1.00 82.00 145 GLN A C 1
ATOM 1089 O O . GLN A 1 145 ? -4.437 6.703 -13.823 1.00 82.00 145 GLN A O 1
ATOM 1094 N N . PRO A 1 146 ? -6.074 6.249 -15.330 1.00 83.81 146 PRO A N 1
ATOM 1095 C CA . PRO A 1 146 ? -7.017 7.202 -14.768 1.00 83.81 146 PRO A CA 1
ATOM 1096 C C . PRO A 1 146 ? -7.338 6.832 -13.317 1.00 83.81 146 PRO A C 1
ATOM 1098 O O . PRO A 1 146 ? -7.313 5.660 -12.931 1.00 83.81 146 PRO A O 1
ATOM 1101 N N . ARG A 1 147 ? -7.614 7.846 -12.490 1.00 86.00 147 ARG A N 1
ATOM 1102 C CA . ARG A 1 147 ? -8.033 7.612 -11.106 1.00 86.00 147 ARG A CA 1
ATOM 1103 C C . ARG A 1 147 ? -9.397 6.901 -11.120 1.00 86.00 147 ARG A C 1
ATOM 1105 O O . ARG A 1 147 ? -10.289 7.378 -11.821 1.00 86.00 147 ARG A O 1
ATOM 1112 N N . PRO A 1 148 ? -9.579 5.810 -10.354 1.00 86.19 148 PRO A N 1
ATOM 1113 C CA . PRO A 1 148 ? -10.889 5.198 -10.175 1.00 86.19 148 PRO A CA 1
ATOM 1114 C C . PRO A 1 148 ? -11.876 6.217 -9.601 1.00 86.19 148 PRO A C 1
ATOM 1116 O O . PRO A 1 148 ? -11.540 6.935 -8.651 1.00 86.19 148 PRO A O 1
ATOM 1119 N N . THR A 1 149 ? -13.085 6.272 -10.157 1.00 85.25 149 THR A N 1
ATOM 1120 C CA . THR A 1 149 ? -14.160 7.112 -9.623 1.00 85.25 149 THR A CA 1
ATOM 1121 C C . THR A 1 149 ? -14.471 6.686 -8.191 1.00 85.25 149 THR A C 1
ATOM 1123 O O . THR A 1 149 ? -14.608 5.497 -7.908 1.00 85.25 149 THR A O 1
ATOM 1126 N N . ALA A 1 150 ? -14.557 7.654 -7.279 1.00 80.62 150 ALA A N 1
ATOM 1127 C CA . ALA A 1 150 ? -15.018 7.392 -5.924 1.00 80.62 150 ALA A CA 1
ATOM 1128 C C . ALA A 1 150 ? -16.531 7.139 -5.960 1.00 80.62 150 ALA A C 1
ATOM 1130 O O . ALA A 1 150 ? -17.305 8.025 -6.325 1.00 80.62 150 ALA A O 1
ATOM 1131 N N . GLU A 1 151 ? -16.958 5.929 -5.607 1.00 71.62 151 GLU A N 1
ATOM 1132 C CA . GLU A 1 151 ? -18.376 5.643 -5.417 1.00 71.62 151 GLU A CA 1
ATOM 1133 C C . GLU A 1 151 ? -18.815 6.180 -4.056 1.00 71.62 151 GLU A C 1
ATOM 1135 O O . GLU A 1 151 ? -18.316 5.757 -3.012 1.00 71.62 151 GLU A O 1
ATOM 1140 N N . VAL A 1 152 ? -19.771 7.114 -4.059 1.00 65.94 152 VAL A N 1
ATOM 1141 C CA . VAL A 1 152 ? -20.399 7.620 -2.833 1.00 65.94 152 VAL A CA 1
ATOM 1142 C C . VAL A 1 152 ? -21.354 6.549 -2.312 1.00 65.94 152 VAL A C 1
ATOM 1144 O O . VAL A 1 152 ? -22.560 6.579 -2.556 1.00 65.94 152 VAL A O 1
ATOM 1147 N N . THR A 1 153 ? -20.801 5.566 -1.614 1.00 64.19 153 THR A N 1
ATOM 1148 C CA . THR A 1 153 ? -21.585 4.484 -1.025 1.00 64.19 153 THR A CA 1
ATOM 1149 C C . THR A 1 153 ? -22.020 4.893 0.377 1.00 64.19 153 THR A C 1
ATOM 1151 O O . THR A 1 153 ? -21.195 5.130 1.256 1.00 64.19 153 THR A O 1
ATOM 1154 N N . ARG A 1 154 ? -23.335 4.990 0.610 1.00 66.81 154 ARG A N 1
ATOM 1155 C CA . ARG A 1 154 ? -23.870 5.148 1.969 1.00 66.81 154 ARG A CA 1
ATOM 1156 C C . ARG A 1 154 ? -23.876 3.785 2.646 1.00 66.81 154 ARG A C 1
ATOM 1158 O O . ARG A 1 154 ? -24.673 2.919 2.293 1.00 66.81 154 ARG A O 1
ATOM 1165 N N . PHE A 1 155 ? -22.985 3.592 3.609 1.00 67.75 155 PHE A N 1
ATOM 1166 C CA . PHE A 1 155 ? -22.909 2.345 4.358 1.00 67.75 155 PHE A CA 1
ATOM 1167 C C . PHE A 1 155 ? -23.967 2.324 5.461 1.00 67.75 155 PHE A C 1
ATOM 1169 O O . PHE A 1 155 ? -23.972 3.184 6.337 1.00 67.75 155 PHE A O 1
ATOM 1176 N N . LEU A 1 156 ? -24.844 1.316 5.433 1.00 67.31 156 LEU A N 1
ATOM 1177 C CA . LEU A 1 156 ? -25.823 1.063 6.500 1.00 67.31 156 LEU A CA 1
ATOM 1178 C C . LEU A 1 156 ? -25.145 0.657 7.824 1.00 67.31 156 LEU A C 1
ATOM 1180 O O . LEU A 1 156 ? -25.719 0.844 8.890 1.00 67.31 156 LEU A O 1
ATOM 1184 N N . PHE A 1 157 ? -23.912 0.139 7.747 1.00 71.69 157 PHE A N 1
ATOM 1185 C CA . PHE A 1 157 ? -23.100 -0.306 8.881 1.00 71.69 157 PHE A CA 1
ATOM 1186 C C . PHE A 1 157 ? -21.652 0.204 8.732 1.00 71.69 157 PHE A C 1
ATOM 1188 O O . PHE A 1 157 ? -20.782 -0.549 8.275 1.00 71.69 157 PHE A O 1
ATOM 1195 N N . PRO A 1 158 ? -21.379 1.478 9.066 1.00 73.75 158 PRO A N 1
ATOM 1196 C CA . PRO A 1 158 ? -20.086 2.120 8.810 1.00 73.75 158 PRO A CA 1
ATOM 1197 C C . PRO A 1 158 ? -18.914 1.399 9.491 1.00 73.75 158 PRO A C 1
ATOM 1199 O O . PRO A 1 158 ? -17.885 1.188 8.854 1.00 73.75 158 PRO A O 1
ATOM 1202 N N . ASP A 1 159 ? -19.096 0.904 10.718 1.00 74.88 159 ASP A N 1
ATOM 1203 C CA . ASP A 1 159 ? -18.036 0.205 11.462 1.00 74.88 159 ASP A CA 1
ATOM 1204 C C . ASP A 1 159 ? -17.590 -1.087 10.766 1.00 74.88 159 ASP A C 1
ATOM 1206 O O . ASP A 1 159 ? -16.397 -1.348 10.602 1.00 74.88 159 ASP A O 1
ATOM 1210 N N . SER A 1 160 ? -18.552 -1.868 10.263 1.00 79.88 160 SER A N 1
ATOM 1211 C CA . SER A 1 160 ? -18.264 -3.094 9.509 1.00 79.88 160 SER A CA 1
ATOM 1212 C C . SER A 1 160 ? -17.502 -2.809 8.211 1.00 79.88 160 SER A C 1
ATOM 1214 O O . SER A 1 160 ? -16.617 -3.577 7.825 1.00 79.88 160 SER A O 1
ATOM 1216 N N . HIS A 1 161 ? -17.807 -1.680 7.564 1.00 83.12 161 HIS A N 1
ATOM 1217 C CA . HIS A 1 161 ? -17.098 -1.236 6.375 1.00 83.12 161 HIS A CA 1
ATOM 1218 C C . HIS A 1 161 ? -15.650 -0.874 6.719 1.00 83.12 161 HIS A C 1
ATOM 1220 O O . HIS A 1 161 ? -14.741 -1.393 6.079 1.00 83.12 161 HIS A O 1
ATOM 1226 N N . TYR A 1 162 ? -15.416 -0.089 7.776 1.00 84.12 162 TYR A N 1
ATOM 1227 C CA . TYR A 1 162 ? -14.061 0.286 8.193 1.00 84.12 162 TYR A CA 1
ATOM 1228 C C . TYR A 1 162 ? -13.189 -0.928 8.499 1.00 84.12 162 TYR A C 1
ATOM 1230 O O . TYR A 1 162 ? -12.071 -1.029 7.994 1.00 84.12 162 TYR A O 1
ATOM 1238 N N . TYR A 1 163 ? -13.707 -1.889 9.264 1.00 85.88 163 TYR A N 1
ATOM 1239 C CA . TYR A 1 163 ? -12.963 -3.104 9.585 1.00 85.88 163 TYR A CA 1
ATOM 1240 C C . TYR A 1 163 ? -12.623 -3.929 8.344 1.00 85.88 163 TYR A C 1
ATOM 1242 O O . TYR A 1 163 ? -11.508 -4.449 8.228 1.00 85.88 163 TYR A O 1
ATOM 1250 N N . ARG A 1 164 ? -13.552 -4.009 7.386 1.00 87.62 164 ARG A N 1
ATOM 1251 C CA . ARG A 1 164 ? -13.315 -4.677 6.107 1.00 87.62 164 ARG A CA 1
ATOM 1252 C C . ARG A 1 164 ? -12.260 -3.947 5.277 1.00 87.62 164 ARG A C 1
ATOM 1254 O O . ARG A 1 164 ? -11.370 -4.602 4.740 1.00 87.62 164 ARG A O 1
ATOM 1261 N N . THR A 1 165 ? -12.321 -2.621 5.192 1.00 89.94 165 THR A N 1
ATOM 1262 C CA . THR A 1 165 ? -11.354 -1.808 4.440 1.00 89.94 165 THR A CA 1
ATOM 1263 C C . THR A 1 165 ? -9.956 -1.913 5.042 1.00 89.94 165 THR A C 1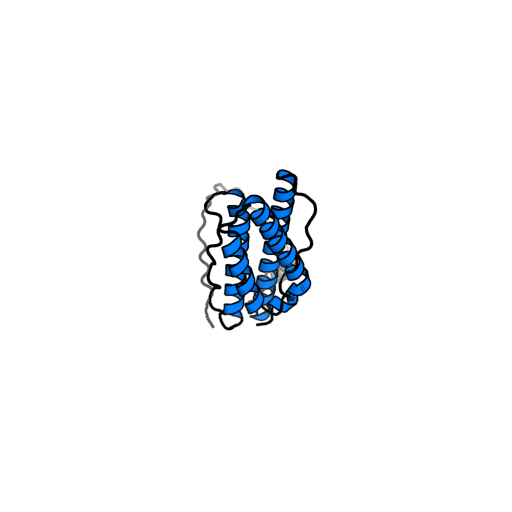
ATOM 1265 O O . THR A 1 165 ? -9.007 -2.182 4.310 1.00 89.94 165 THR A O 1
ATOM 1268 N N . ILE A 1 166 ? -9.817 -1.839 6.371 1.00 90.94 166 ILE A N 1
ATOM 1269 C CA . ILE A 1 166 ? -8.538 -2.078 7.063 1.00 90.94 166 ILE A CA 1
ATOM 1270 C C . ILE A 1 166 ? -7.975 -3.462 6.699 1.00 90.94 166 ILE A C 1
ATOM 1272 O O . ILE A 1 166 ? -6.793 -3.589 6.381 1.00 90.94 166 ILE A O 1
ATOM 1276 N N . ALA A 1 167 ? -8.818 -4.500 6.700 1.00 92.06 167 ALA A N 1
ATOM 1277 C CA . ALA A 1 167 ? -8.399 -5.852 6.341 1.00 92.06 167 ALA A CA 1
ATOM 1278 C C . ALA A 1 167 ? -7.965 -5.977 4.869 1.00 92.06 167 ALA A C 1
ATOM 1280 O O . ALA A 1 167 ? -6.973 -6.650 4.592 1.00 92.06 167 ALA A O 1
ATOM 1281 N N . LYS A 1 168 ? -8.642 -5.291 3.935 1.00 94.31 168 LYS A N 1
ATOM 1282 C CA . LYS A 1 168 ? -8.206 -5.205 2.530 1.00 94.31 168 LYS A CA 1
ATOM 1283 C C . LYS A 1 168 ? -6.844 -4.535 2.390 1.00 94.31 168 LYS A C 1
ATOM 1285 O O . LYS A 1 168 ? -6.023 -5.034 1.624 1.00 94.31 168 LYS A O 1
ATOM 1290 N N . VAL A 1 169 ? -6.605 -3.430 3.102 1.00 95.69 169 VAL A N 1
ATOM 1291 C CA . VAL A 1 169 ? -5.316 -2.724 3.059 1.00 95.69 169 VAL A CA 1
ATOM 1292 C C . VAL A 1 169 ? -4.209 -3.639 3.569 1.00 95.69 169 VAL A C 1
ATOM 1294 O O . VAL A 1 169 ? -3.233 -3.848 2.856 1.00 95.69 169 VAL A O 1
ATOM 1297 N N . GLU A 1 170 ? -4.372 -4.236 4.752 1.00 95.38 170 GLU A N 1
ATOM 1298 C CA . GLU A 1 170 ? -3.361 -5.136 5.322 1.00 95.38 170 GLU A CA 1
ATOM 1299 C C . GLU A 1 170 ? -3.042 -6.297 4.375 1.00 95.38 170 GLU A C 1
ATOM 1301 O O . GLU A 1 170 ? -1.887 -6.466 3.986 1.00 95.38 170 GLU A O 1
ATOM 1306 N N . HIS A 1 171 ? -4.068 -7.024 3.921 1.00 95.75 171 HIS A N 1
ATOM 1307 C CA . HIS A 1 171 ? -3.889 -8.175 3.038 1.00 95.75 171 HIS A CA 1
ATOM 1308 C C . HIS A 1 171 ? -3.212 -7.794 1.712 1.00 95.75 171 HIS A C 1
ATOM 1310 O O . HIS A 1 171 ? -2.329 -8.498 1.216 1.00 95.75 171 HIS A O 1
ATOM 1316 N N . TYR A 1 172 ? -3.582 -6.651 1.129 1.00 97.69 172 TYR A N 1
ATOM 1317 C CA . TYR A 1 172 ? -2.969 -6.198 -0.115 1.00 97.69 172 TYR A CA 1
ATOM 1318 C C . TYR A 1 172 ? -1.498 -5.816 0.061 1.00 97.69 172 TYR A C 1
ATOM 1320 O O . TYR A 1 172 ? -0.676 -6.133 -0.799 1.00 97.69 172 TYR A O 1
ATOM 1328 N N . LEU A 1 173 ? -1.146 -5.154 1.166 1.00 97.62 173 LEU A N 1
ATOM 1329 C CA . LEU A 1 173 ? 0.235 -4.765 1.449 1.00 97.62 173 LEU A CA 1
ATOM 1330 C C . LEU A 1 173 ? 1.119 -5.979 1.777 1.00 97.62 173 LEU A C 1
ATOM 1332 O O . LEU A 1 173 ? 2.284 -6.006 1.375 1.00 97.62 173 LEU A O 1
ATOM 1336 N N . GLU A 1 174 ? 0.574 -7.010 2.429 1.00 96.25 174 GLU A N 1
ATOM 1337 C CA . GLU A 1 174 ? 1.255 -8.299 2.605 1.00 96.25 174 GLU A CA 1
ATOM 1338 C C . GLU A 1 174 ? 1.549 -8.949 1.245 1.00 96.25 174 GLU A C 1
ATOM 1340 O O . GLU A 1 174 ? 2.691 -9.316 0.951 1.00 96.25 174 GLU A O 1
ATOM 1345 N N . ASN A 1 175 ? 0.549 -8.994 0.360 1.00 96.19 175 ASN A N 1
ATOM 1346 C CA . ASN A 1 175 ? 0.720 -9.487 -1.005 1.00 96.19 175 ASN A CA 1
ATOM 1347 C C . ASN A 1 175 ? 1.735 -8.655 -1.804 1.00 96.19 175 ASN A C 1
ATOM 1349 O O . ASN A 1 175 ? 2.535 -9.216 -2.558 1.00 96.19 175 ASN A O 1
ATOM 1353 N N . LEU A 1 176 ? 1.742 -7.331 -1.636 1.00 97.00 176 LEU A N 1
ATOM 1354 C CA . LEU A 1 176 ? 2.710 -6.437 -2.267 1.00 97.00 176 LEU A CA 1
ATOM 1355 C C . LEU A 1 176 ? 4.141 -6.750 -1.819 1.00 97.00 176 LEU A C 1
ATOM 1357 O O . LEU A 1 176 ? 5.037 -6.827 -2.659 1.00 97.00 176 LEU A O 1
ATOM 1361 N N . HIS A 1 177 ? 4.353 -6.973 -0.520 1.00 96.00 177 HIS A N 1
ATOM 1362 C CA . HIS A 1 177 ? 5.657 -7.345 0.025 1.00 96.00 177 HIS A CA 1
ATOM 1363 C C . HIS A 1 177 ? 6.186 -8.644 -0.605 1.00 96.00 177 HIS A C 1
ATOM 1365 O O . HIS A 1 177 ? 7.337 -8.696 -1.053 1.00 96.00 177 HIS A O 1
ATOM 1371 N N . LEU A 1 178 ? 5.326 -9.663 -0.717 1.00 96.31 178 LEU A N 1
ATOM 1372 C CA . LEU A 1 178 ? 5.657 -10.949 -1.344 1.00 96.31 178 LEU A CA 1
ATOM 1373 C C . LEU A 1 178 ? 5.926 -10.825 -2.851 1.00 96.31 178 LEU A C 1
ATOM 1375 O O . LEU A 1 178 ? 6.737 -11.563 -3.405 1.00 96.31 178 LEU A O 1
ATOM 1379 N N . ASN A 1 179 ? 5.279 -9.870 -3.520 1.00 96.94 179 ASN A N 1
ATOM 1380 C CA . ASN A 1 179 ? 5.369 -9.663 -4.966 1.00 96.94 179 ASN A CA 1
ATOM 1381 C C . ASN A 1 179 ? 6.217 -8.437 -5.348 1.00 96.94 179 ASN A C 1
ATOM 1383 O O . ASN A 1 179 ? 6.038 -7.890 -6.437 1.00 96.94 179 ASN A O 1
ATOM 1387 N N . ARG A 1 180 ? 7.158 -8.006 -4.496 1.00 96.25 180 ARG A N 1
ATOM 1388 C CA . ARG A 1 180 ? 7.943 -6.772 -4.703 1.00 96.25 180 ARG A CA 1
ATOM 1389 C C . ARG A 1 180 ? 8.649 -6.679 -6.057 1.00 96.25 180 ARG A C 1
ATOM 1391 O O . ARG A 1 180 ? 8.824 -5.586 -6.579 1.00 96.25 180 ARG A O 1
ATOM 1398 N N . GLU A 1 181 ? 9.041 -7.805 -6.652 1.00 95.94 181 GLU A N 1
ATOM 1399 C CA . GLU A 1 181 ? 9.720 -7.812 -7.954 1.00 95.94 181 GLU A CA 1
ATOM 1400 C C . GLU A 1 181 ? 8.808 -7.306 -9.080 1.00 95.94 181 GLU A C 1
ATOM 1402 O O . GLU A 1 181 ? 9.285 -6.708 -10.041 1.00 95.94 181 GLU A O 1
ATOM 1407 N N . LYS A 1 182 ? 7.485 -7.435 -8.922 1.00 96.62 182 LYS A N 1
ATOM 1408 C CA . LYS A 1 182 ? 6.500 -6.900 -9.871 1.00 96.62 182 LYS A CA 1
ATOM 1409 C C . LYS A 1 182 ? 6.407 -5.374 -9.841 1.00 96.62 182 LYS A C 1
ATOM 1411 O O . LYS A 1 182 ? 5.874 -4.791 -10.774 1.00 96.62 182 LYS A O 1
ATOM 1416 N N . LEU A 1 183 ? 6.982 -4.703 -8.837 1.00 96.56 183 LEU A N 1
ATOM 1417 C CA . LEU A 1 183 ? 7.146 -3.242 -8.851 1.00 96.56 183 LEU A CA 1
ATOM 1418 C C . LEU A 1 183 ? 8.184 -2.770 -9.880 1.00 96.56 183 LEU A C 1
ATOM 1420 O O . LEU A 1 183 ? 8.322 -1.574 -10.094 1.00 96.56 183 LEU A O 1
ATOM 1424 N N . LYS A 1 184 ? 8.920 -3.688 -10.513 1.00 95.31 184 LYS A N 1
ATOM 1425 C CA . LYS A 1 184 ? 9.852 -3.391 -11.611 1.00 95.31 184 LYS A CA 1
ATOM 1426 C C . LYS A 1 184 ? 9.218 -3.611 -12.988 1.00 95.31 184 LYS A C 1
ATOM 1428 O O . LYS A 1 184 ? 9.926 -3.610 -13.991 1.00 95.31 184 LYS A O 1
ATOM 143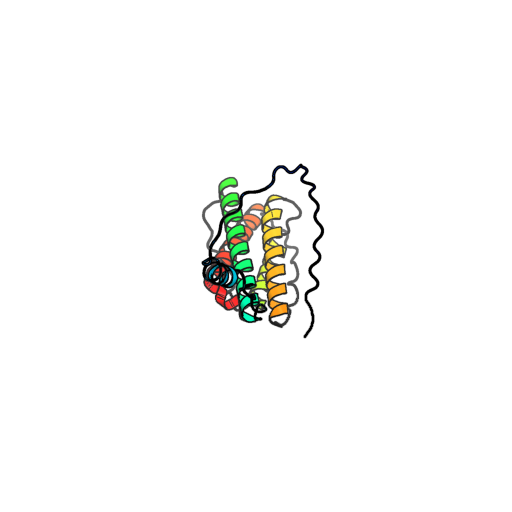3 N N . VAL A 1 185 ? 7.906 -3.828 -13.037 1.00 94.94 185 VAL A N 1
ATOM 1434 C CA . VAL A 1 185 ? 7.142 -4.090 -14.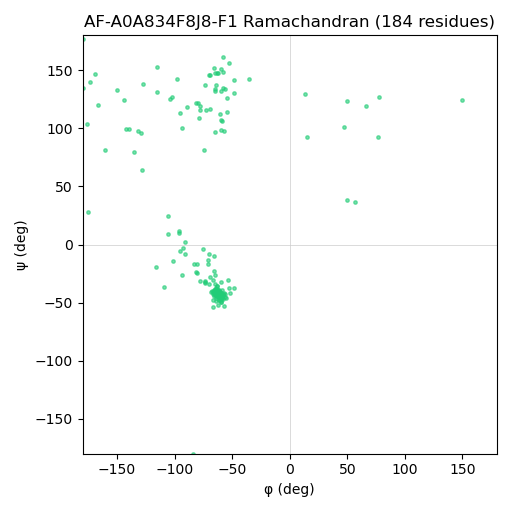257 1.00 94.94 185 VAL A CA 1
ATOM 1435 C C . VAL A 1 185 ? 5.976 -3.107 -14.312 1.00 94.94 185 VAL A C 1
ATOM 1437 O O . VAL A 1 185 ? 5.348 -2.843 -13.286 1.00 94.94 185 VAL A O 1
ATOM 1440 N N . CYS A 1 186 ? 5.710 -2.556 -15.496 1.00 92.75 186 CYS A N 1
ATOM 1441 C CA . CYS A 1 186 ? 4.434 -1.931 -15.824 1.00 92.75 186 CYS A CA 1
ATOM 1442 C C . CYS A 1 186 ? 3.511 -3.054 -16.341 1.00 92.75 186 CYS A C 1
ATOM 1444 O O . CYS A 1 186 ? 2.427 -3.219 -15.750 1.00 92.75 186 CYS A O 1
#

InterPro domains:
  IPR009079 Four-helical cytokine-like, core [G3DSA:1.20.1250.10] (55-186)
  IPR009079 Four-helical cytokine-like, core [SSF47266] (62-186)

Sequence (186 aa):
MNGCRSNSQGLLEGKKEGKDARFLGSEKNGMLLTLVYASFLALPACTSPATKGNVIQIQVHNIVNLAQMTITHIRKLRTQLLMAPPIEITTPPIKGLSSVSHYLKHLDNELQSPVTDLLSQIQADVSSLDGKVQSLGSLMNCPSQPRPTAEVTRFLFPDSHYYRTIAKVEHYLENLHLNREKLKVC

Mean predicted aligned error: 14.64 Å

Radius of gyration: 28.47 Å; Cα contacts (8 Å, |Δi|>4): 130; chains: 1; bounding box: 97×45×42 Å

Secondary structure (DSSP, 8-state):
---------------------------S--SSHHHHHHTSS----------HHHHHHHHHHHHHHHHHHHHHHHHHHHHHTTPPSPP----PPP-SHHHHHHHHHHHHHHH--SS-GGGHHHHHHHHHHHHHHHHHHHHHTPPPPPPPP------SSHHHHHHHHHHHHHHHHHHHHHTGGGGG--

Organism: Oryzias melastigma (NCBI:txid30732)

pLDDT: mean 76.77, std 22.61, range [31.88, 98.12]

Nearest PDB structures (foldseek):
  8avf-assembly1_C  TM=7.801E-01  e=6.317E-04  Homo sapiens
  8avf-assembly1_E  TM=7.801E-01  e=6.317E-04  Homo sapiens
  8avo-assembly1_A  TM=8.195E-01  e=1.335E-03  Homo sapiens
  8b7q-assembly1_A  TM=8.102E-01  e=1.141E-02  Mus musculus
  7z3r-assembly1_A  TM=7.753E-01  e=2.184E-02  Mus musculus

Solvent-accessible surface area (backbone atoms only — not comparable to full-atom values): 11896 Å² total; per-residue (Å²): 135,89,79,90,83,84,86,86,86,79,90,81,90,84,89,80,84,89,83,83,83,89,82,90,76,90,73,97,77,79,75,68,70,59,59,65,59,65,67,74,78,72,71,81,78,76,75,68,78,80,48,72,68,58,52,49,52,52,51,50,49,52,49,46,53,50,39,52,52,47,41,51,52,49,55,54,49,39,64,77,66,68,57,75,80,86,71,97,74,89,68,84,77,88,70,9,38,48,53,45,36,50,50,35,50,46,52,37,49,72,42,65,55,98,84,50,74,85,41,49,64,60,31,52,50,39,49,51,46,30,53,50,46,48,52,50,30,59,77,69,68,42,76,86,74,78,80,66,80,74,77,91,72,84,63,96,52,56,68,64,48,52,57,49,51,54,49,48,52,44,54,45,39,54,50,44,57,78,44,50,75,35,64,80,34,97